Protein AF-0000000078523875 (afdb_homodimer)

Radius of gyration: 24.74 Å; Cα contacts (8 Å, |Δi|>4): 527; chains: 2; bounding box: 69×66×49 Å

Sequence (324 aa):
MPITEEVLEGTTIGRAINNASEQRLRAVLKSICAKNDEARKEAESQMLVVATETEESSDSNKRAVPRYAFCANCKKEFDVTTNTEENCRYHPKDNEPTGEDLYVDNYDEFEVDTEEMREDFPHCFTFPCCDENLEDNPHGCVTDFHREQYPQDKPSKRSKAIMPITEEVLEGTTIGRAINNASEQRLRAVLKSICAKNDEARKEAESQMLVVATETEESSDSNKRAVPRYAFCANCKKEFDVTTNTEENCRYHPKDNEPTGEDLYVDNYDEFEVDTEEMREDFPHCFTFPCCDENLEDNPHGCVTDFHREQYPQDKPSKRSKAI

Organism: Penicillium expansum (NCBI:txid27334)

Foldseek 3Di:
DDDDLVVLCPDPVVVCQVPDDPVVVVVVLVVCLVPPVVSVVVVLVVFWDQPPDDPDPPDPPSDIDTQWFAFPFQRDIDGPVPWFQQPAAHAPAFWDFADCVLPVPPDPPDDCPDPVNCVVPQQRIARPRPRHTCVVDVRHDGTGTGDGDDVVPPPDDPPPPD/DDDDLVVLCPDPVVVCQVPDDPVVVVVVLVVCLVPPVVSVVVVLVVFWDQPPDDPDPPDPPSDIDTQWFAFPFQRDIDGPVPWFQQPAAHAPAFWDFADCVLDVPPHPPDPCPDPVNCVVPQQRIARPRPRHTCVVDVRHDGGGTGDGDDVVCPDDDPPPPD

Structure (mmCIF, N/CA/C/O backbone):
data_AF-0000000078523875-model_v1
#
loop_
_entity.id
_entity.type
_entity.pdbx_description
1 polymer 'C2H2-type domain-containing protein'
#
loop_
_atom_site.group_PDB
_atom_site.id
_atom_site.type_symbol
_atom_site.label_atom_id
_atom_site.label_alt_id
_atom_site.label_comp_id
_atom_site.label_asym_id
_atom_site.label_entity_id
_atom_site.label_seq_id
_atom_site.pdbx_PDB_ins_code
_atom_site.Cartn_x
_atom_site.Cartn_y
_atom_site.Cartn_z
_atom_site.occupancy
_atom_site.B_iso_or_equiv
_atom_site.auth_seq_id
_atom_site.auth_comp_id
_atom_site.auth_asym_id
_atom_site.auth_atom_id
_atom_site.pdbx_PDB_model_num
ATOM 1 N N . MET A 1 1 ? -4.418 -23.969 -21.328 1 88.25 1 MET A N 1
ATOM 2 C CA . MET A 1 1 ? -3.273 -23.625 -22.156 1 88.25 1 MET A CA 1
ATOM 3 C C . MET A 1 1 ? -2.658 -22.297 -21.719 1 88.25 1 MET A C 1
ATOM 5 O O . MET A 1 1 ? -3.371 -21.391 -21.297 1 88.25 1 MET A O 1
ATOM 9 N N . PRO A 1 2 ? -1.313 -22.281 -21.781 1 92.25 2 PRO A N 1
ATOM 10 C CA . PRO A 1 2 ? -0.663 -21.016 -21.406 1 92.25 2 PRO A CA 1
ATOM 11 C C . PRO A 1 2 ? -1.042 -19.859 -22.344 1 92.25 2 PRO A C 1
ATOM 13 O O . PRO A 1 2 ? -1.32 -20.094 -23.531 1 92.25 2 PRO A O 1
ATOM 16 N N . ILE A 1 3 ? -1.19 -18.766 -21.891 1 94.75 3 ILE A N 1
ATOM 17 C CA . ILE A 1 3 ? -1.411 -17.547 -22.641 1 94.75 3 ILE A CA 1
ATOM 18 C C . ILE A 1 3 ? -0.324 -16.531 -22.297 1 94.75 3 ILE A C 1
ATOM 20 O O . ILE A 1 3 ? 0.519 -16.781 -21.438 1 94.75 3 ILE A O 1
ATOM 24 N N . THR A 1 4 ? -0.293 -15.414 -23.078 1 94.94 4 THR A N 1
ATOM 25 C CA . THR A 1 4 ? 0.668 -14.359 -22.75 1 94.94 4 THR A CA 1
ATOM 26 C C . THR A 1 4 ? 0.1 -13.406 -21.703 1 94.94 4 THR A C 1
ATOM 28 O O . THR A 1 4 ? -1.117 -13.32 -21.531 1 94.94 4 THR A O 1
ATOM 31 N N . GLU A 1 5 ? 0.921 -12.727 -21 1 94.5 5 GLU A N 1
ATOM 32 C CA . GLU A 1 5 ? 0.5 -11.75 -20 1 94.5 5 GLU A CA 1
ATOM 33 C C . GLU A 1 5 ? -0.323 -10.633 -20.625 1 94.5 5 GLU A C 1
ATOM 35 O O . GLU A 1 5 ? -1.248 -10.109 -20.016 1 94.5 5 GLU A O 1
ATOM 40 N N . GLU A 1 6 ? 0.007 -10.266 -21.891 1 94.5 6 GLU A N 1
ATOM 41 C CA . GLU A 1 6 ? -0.744 -9.242 -22.609 1 94.5 6 GLU A CA 1
ATOM 42 C C . GLU A 1 6 ? -2.195 -9.656 -22.812 1 94.5 6 GLU A C 1
ATOM 44 O O . GLU A 1 6 ? -3.111 -8.852 -22.656 1 94.5 6 GLU A O 1
ATOM 49 N N . VAL A 1 7 ? -2.375 -10.914 -23.219 1 95.75 7 VAL A N 1
ATOM 50 C CA . VAL A 1 7 ? -3.727 -11.438 -23.406 1 95.75 7 VAL A CA 1
ATOM 51 C C . VAL A 1 7 ? -4.453 -11.453 -22.062 1 95.75 7 VAL A C 1
ATOM 53 O O . VAL A 1 7 ? -5.633 -11.102 -21.984 1 95.75 7 VAL A O 1
ATOM 56 N N . LEU A 1 8 ? -3.74 -11.859 -21.031 1 96.56 8 LEU A N 1
ATOM 57 C CA . LEU A 1 8 ? -4.328 -11.945 -19.703 1 96.56 8 LEU A CA 1
ATOM 58 C C . LEU A 1 8 ? -4.848 -10.578 -19.25 1 96.56 8 LEU A C 1
ATOM 60 O O . LEU A 1 8 ? -5.883 -10.492 -18.594 1 96.56 8 LEU A O 1
ATOM 64 N N . GLU A 1 9 ? -4.164 -9.469 -19.609 1 94.69 9 GLU A N 1
ATOM 65 C CA . GLU A 1 9 ? -4.527 -8.117 -19.188 1 94.69 9 GLU A CA 1
ATOM 66 C C . GLU A 1 9 ? -5.93 -7.75 -19.672 1 94.69 9 GLU A C 1
ATOM 68 O O . GLU A 1 9 ? -6.605 -6.926 -19.047 1 94.69 9 GLU A O 1
ATOM 73 N N . GLY A 1 10 ? -6.441 -8.328 -20.703 1 94.19 10 GLY A N 1
ATOM 74 C CA . GLY A 1 10 ? -7.742 -8.016 -21.281 1 94.19 10 GLY A CA 1
ATOM 75 C C . GLY A 1 10 ? -8.859 -8.875 -20.719 1 94.19 10 GLY A C 1
ATOM 76 O O . GLY A 1 10 ? -10.031 -8.68 -21.047 1 94.19 10 GLY A O 1
ATOM 77 N N . THR A 1 11 ? -8.5 -9.812 -19.938 1 95.06 11 THR A N 1
ATOM 78 C CA . THR A 1 11 ? -9.484 -10.727 -19.375 1 95.06 11 THR A CA 1
ATOM 79 C C . THR A 1 11 ? -10.039 -10.18 -18.062 1 95.06 11 THR A C 1
ATOM 81 O O . THR A 1 11 ? -9.492 -9.234 -17.5 1 95.06 11 THR A O 1
ATOM 84 N N . THR A 1 12 ? -11.141 -10.781 -17.594 1 94.88 12 THR A N 1
ATOM 85 C CA . THR A 1 12 ? -11.773 -10.383 -16.344 1 94.88 12 THR A CA 1
ATOM 86 C C . THR A 1 12 ? -10.852 -10.672 -15.164 1 94.88 12 THR A C 1
ATOM 88 O O . THR A 1 12 ? -10.766 -9.883 -14.227 1 94.88 12 THR A O 1
ATOM 91 N N . ILE A 1 13 ? -10.156 -11.828 -15.258 1 97.19 13 ILE A N 1
ATOM 92 C CA . ILE A 1 13 ? -9.258 -12.172 -14.156 1 97.19 13 ILE A CA 1
ATOM 93 C C . ILE A 1 13 ? -8.078 -11.211 -14.133 1 97.19 13 ILE A C 1
ATOM 95 O O . ILE A 1 13 ? -7.59 -10.844 -13.062 1 97.19 13 ILE A O 1
ATOM 99 N N . GLY A 1 14 ? -7.59 -10.82 -15.297 1 97.19 14 GLY A N 1
ATOM 100 C CA . GLY A 1 14 ? -6.543 -9.812 -15.352 1 97.19 14 GLY A CA 1
ATOM 101 C C . GLY A 1 14 ? -6.938 -8.516 -14.672 1 97.19 14 GLY A C 1
ATOM 102 O O . GLY A 1 14 ? -6.145 -7.922 -13.938 1 97.19 14 GLY A O 1
ATOM 103 N N . ARG A 1 15 ? -8.156 -8.094 -14.922 1 94.81 15 ARG A N 1
ATOM 104 C CA . ARG A 1 15 ? -8.672 -6.875 -14.297 1 94.81 15 ARG A CA 1
ATOM 105 C C . ARG A 1 15 ? -8.82 -7.051 -12.789 1 94.81 15 ARG A C 1
ATOM 107 O O . ARG A 1 15 ? -8.531 -6.133 -12.023 1 94.81 15 ARG A O 1
ATOM 114 N N . ALA A 1 16 ? -9.289 -8.188 -12.422 1 96.88 16 ALA A N 1
ATOM 115 C CA . ALA A 1 16 ? -9.438 -8.477 -10.992 1 96.88 16 ALA A CA 1
ATOM 116 C C . ALA A 1 16 ? -8.094 -8.406 -10.273 1 96.88 16 ALA A C 1
ATOM 118 O O . ALA A 1 16 ? -7.992 -7.844 -9.188 1 96.88 16 ALA A O 1
ATOM 119 N N . ILE A 1 17 ? -7.113 -8.953 -10.875 1 97.94 17 ILE A N 1
ATOM 120 C CA . ILE A 1 17 ? -5.781 -8.938 -10.289 1 97.94 17 ILE A CA 1
ATOM 121 C C . ILE A 1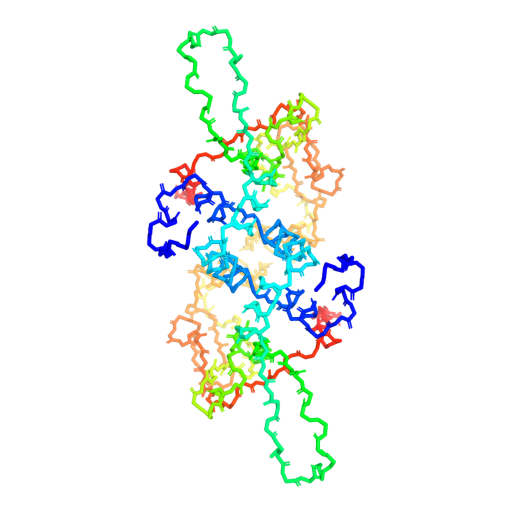 17 ? -5.266 -7.504 -10.203 1 97.94 17 ILE A C 1
ATOM 123 O O . ILE A 1 17 ? -4.688 -7.105 -9.195 1 97.94 17 ILE A O 1
ATOM 127 N N . ASN A 1 18 ? -5.477 -6.734 -11.234 1 96.12 18 ASN A N 1
ATOM 128 C CA . ASN A 1 18 ? -5.008 -5.355 -11.281 1 96.12 18 ASN A CA 1
ATOM 129 C C . ASN A 1 18 ? -5.637 -4.512 -10.172 1 96.12 18 ASN A C 1
ATOM 131 O O . ASN A 1 18 ? -4.996 -3.604 -9.641 1 96.12 18 ASN A O 1
ATOM 135 N N . ASN A 1 19 ? -6.867 -4.801 -9.781 1 93.75 19 ASN A N 1
ATOM 136 C CA . ASN A 1 19 ? -7.602 -3.947 -8.852 1 93.75 19 ASN A CA 1
ATOM 137 C C . ASN A 1 19 ? -7.625 -4.543 -7.449 1 93.75 19 ASN A C 1
ATOM 139 O O . ASN A 1 19 ? -8.219 -3.963 -6.539 1 93.75 19 ASN A O 1
ATOM 143 N N . ALA A 1 20 ? -7.02 -5.664 -7.262 1 96.25 20 ALA A N 1
ATOM 144 C CA . ALA A 1 20 ? -7.055 -6.344 -5.969 1 96.25 20 ALA A CA 1
ATOM 145 C C . ALA A 1 20 ? -6.133 -5.66 -4.965 1 96.25 20 ALA A C 1
ATOM 147 O O . ALA A 1 20 ? -5.129 -5.055 -5.348 1 96.25 20 ALA A O 1
ATOM 148 N N . SER A 1 21 ? -6.473 -5.754 -3.711 1 96.75 21 SER A N 1
ATOM 149 C CA . SER A 1 21 ? -5.621 -5.254 -2.637 1 96.75 21 SER A CA 1
ATOM 150 C C . SER A 1 21 ? -4.363 -6.102 -2.488 1 96.75 21 SER A C 1
ATOM 152 O O . SER A 1 21 ? -4.316 -7.238 -2.957 1 96.75 21 SER A O 1
ATOM 154 N N . GLU A 1 22 ? -3.406 -5.578 -1.903 1 97.56 22 GLU A N 1
ATOM 155 C CA . GLU A 1 22 ? -2.17 -6.297 -1.606 1 97.56 22 GLU A CA 1
ATOM 156 C C . GLU A 1 22 ? -2.449 -7.57 -0.818 1 97.56 22 GLU A C 1
ATOM 158 O O . GLU A 1 22 ? -1.885 -8.625 -1.114 1 97.56 22 GLU A O 1
ATOM 163 N N . GLN A 1 23 ? -3.254 -7.426 0.247 1 97.19 23 GLN A N 1
ATOM 164 C CA . GLN A 1 23 ? -3.588 -8.57 1.091 1 97.19 23 GLN A CA 1
ATOM 165 C C . GLN A 1 23 ? -4.223 -9.695 0.273 1 97.19 23 GLN A C 1
ATOM 167 O O . GLN A 1 23 ? -3.885 -10.867 0.45 1 97.19 23 GLN A O 1
ATOM 172 N N . ARG A 1 24 ? -5.133 -9.32 -0.579 1 97.31 24 ARG A N 1
ATOM 173 C CA . ARG A 1 24 ? -5.801 -10.305 -1.431 1 97.31 24 ARG A CA 1
ATOM 174 C C . ARG A 1 24 ? -4.805 -10.977 -2.367 1 97.31 24 ARG A C 1
ATOM 176 O O . ARG A 1 24 ? -4.828 -12.203 -2.527 1 97.31 24 ARG A O 1
ATOM 183 N N . LEU A 1 25 ? -3.936 -10.156 -3.029 1 98.5 25 LEU A N 1
ATOM 184 C CA . LEU A 1 25 ? -2.918 -10.703 -3.92 1 98.5 25 LEU A CA 1
ATOM 185 C C . LEU A 1 25 ? -2.037 -11.711 -3.188 1 98.5 25 LEU A C 1
ATOM 187 O O . LEU A 1 25 ? -1.758 -12.789 -3.709 1 98.5 25 LEU A O 1
ATOM 191 N N . ARG A 1 26 ? -1.616 -11.344 -2 1 98.06 26 ARG A N 1
ATOM 192 C CA . ARG A 1 26 ? -0.752 -12.195 -1.189 1 98.06 26 ARG A CA 1
ATOM 193 C C . ARG A 1 26 ? -1.453 -13.5 -0.826 1 98.06 26 ARG A C 1
ATOM 195 O O . ARG A 1 26 ? -0.864 -14.578 -0.933 1 98.06 26 ARG A O 1
ATOM 202 N N . ALA A 1 27 ? -2.693 -13.391 -0.418 1 97.62 27 ALA A N 1
ATOM 203 C CA . ALA A 1 27 ? -3.459 -14.57 -0.034 1 97.62 27 ALA A CA 1
ATOM 204 C C . ALA A 1 27 ? -3.652 -15.508 -1.222 1 97.62 27 ALA A C 1
ATOM 206 O O . ALA A 1 27 ? -3.465 -16.719 -1.1 1 97.62 27 ALA A O 1
ATOM 207 N N . VAL A 1 28 ? -4.074 -14.953 -2.379 1 98.44 28 VAL A N 1
ATOM 208 C CA . VAL A 1 28 ? -4.328 -15.766 -3.566 1 98.44 28 VAL A CA 1
ATOM 209 C C . VAL A 1 28 ? -3.037 -16.438 -4.027 1 98.44 28 VAL A C 1
ATOM 211 O O . VAL A 1 28 ? -3.031 -17.625 -4.359 1 98.44 28 VAL A O 1
ATOM 214 N N . LEU A 1 29 ? -1.918 -15.672 -4.066 1 98.69 29 LEU A N 1
ATOM 215 C CA . LEU A 1 29 ? -0.638 -16.219 -4.492 1 98.69 29 LEU A CA 1
ATOM 216 C C . LEU A 1 29 ? -0.192 -17.344 -3.561 1 98.69 29 LEU A C 1
ATOM 218 O O . LEU A 1 29 ? 0.27 -18.391 -4.02 1 98.69 29 LEU A O 1
ATOM 222 N N . LYS A 1 30 ? -0.323 -17.172 -2.25 1 98.19 30 LYS A N 1
ATOM 223 C CA . LYS A 1 30 ? 0.029 -18.219 -1.301 1 98.19 30 LYS A CA 1
ATOM 224 C C . LYS A 1 30 ? -0.82 -19.469 -1.522 1 98.19 30 LYS A C 1
ATOM 226 O O . LYS A 1 30 ? -0.306 -20.594 -1.488 1 98.19 30 LYS A O 1
ATOM 231 N N . SER A 1 31 ? -2.111 -19.281 -1.707 1 98.06 31 SER A N 1
ATOM 232 C CA . SER A 1 31 ? -3.018 -20.391 -1.956 1 98.06 31 SER A CA 1
ATOM 233 C C . SER A 1 31 ? -2.604 -21.172 -3.195 1 98.06 31 SER A C 1
ATOM 235 O O . SER A 1 31 ? -2.521 -22.406 -3.16 1 98.06 31 SER A O 1
ATOM 237 N N . ILE A 1 32 ? -2.348 -20.484 -4.258 1 98.38 32 ILE A N 1
ATOM 238 C CA . ILE A 1 32 ? -1.965 -21.109 -5.52 1 98.38 32 ILE A CA 1
ATOM 239 C C . ILE A 1 32 ? -0.648 -21.875 -5.34 1 98.38 32 ILE A C 1
ATOM 241 O O . ILE A 1 32 ? -0.51 -23 -5.793 1 98.38 32 ILE A O 1
ATOM 245 N N . CYS A 1 33 ? 0.35 -21.25 -4.648 1 98.12 33 CYS A N 1
ATOM 246 C CA . CYS A 1 33 ? 1.651 -21.891 -4.449 1 98.12 33 CYS A CA 1
ATOM 247 C C . CYS A 1 33 ? 1.533 -23.109 -3.549 1 98.12 33 CYS A C 1
ATOM 249 O O . CYS A 1 33 ? 2.289 -24.078 -3.699 1 98.12 33 CYS A O 1
ATOM 251 N N . ALA A 1 34 ? 0.632 -23.062 -2.625 1 97.94 34 ALA A N 1
ATOM 252 C CA . ALA A 1 34 ? 0.43 -24.203 -1.748 1 97.94 34 ALA A CA 1
ATOM 253 C C . ALA A 1 34 ? -0.209 -25.375 -2.506 1 97.94 34 ALA A C 1
ATOM 255 O O . ALA A 1 34 ? 0.203 -26.531 -2.352 1 97.94 34 ALA A O 1
ATOM 256 N N . LYS A 1 35 ? -1.149 -25.109 -3.395 1 96.88 35 LYS A N 1
ATOM 257 C CA . LYS A 1 35 ? -1.97 -26.125 -4.043 1 96.88 35 LYS A CA 1
ATOM 258 C C . LYS A 1 35 ? -1.3 -26.656 -5.309 1 96.88 35 LYS A C 1
ATOM 260 O O . LYS A 1 35 ? -1.536 -27.797 -5.719 1 96.88 35 LYS A O 1
ATOM 265 N N . ASN A 1 36 ? -0.565 -25.875 -5.949 1 97.38 36 ASN A N 1
ATOM 266 C CA . ASN A 1 36 ? -0.022 -26.203 -7.262 1 97.38 36 ASN A CA 1
ATOM 267 C C . ASN A 1 36 ? 1.504 -26.172 -7.262 1 97.38 36 ASN A C 1
ATOM 269 O O . ASN A 1 36 ? 2.109 -25.109 -7.133 1 97.38 36 ASN A O 1
ATOM 273 N N . ASP A 1 37 ? 2.111 -27.297 -7.492 1 96.5 37 ASP A N 1
ATOM 274 C CA . ASP A 1 37 ? 3.561 -27.453 -7.434 1 96.5 37 ASP A CA 1
ATOM 275 C C . ASP A 1 37 ? 4.242 -26.672 -8.555 1 96.5 37 ASP A C 1
ATOM 277 O O . ASP A 1 37 ? 5.27 -26.016 -8.328 1 96.5 37 ASP A O 1
ATOM 281 N N . GLU A 1 38 ? 3.729 -26.797 -9.703 1 96.81 38 GLU A N 1
ATOM 282 C CA . GLU A 1 38 ? 4.328 -26.094 -10.836 1 96.81 38 GLU A CA 1
ATOM 283 C C . GLU A 1 38 ? 4.285 -24.594 -10.641 1 96.81 38 GLU A C 1
ATOM 285 O O . GLU A 1 38 ? 5.25 -23.891 -10.953 1 96.81 38 GLU A O 1
ATOM 290 N N . ALA A 1 39 ? 3.145 -24.062 -10.172 1 97.75 39 ALA A N 1
ATOM 291 C CA . ALA A 1 39 ? 3.016 -22.641 -9.883 1 97.75 39 ALA A CA 1
ATOM 292 C C . ALA A 1 39 ? 4 -22.203 -8.797 1 97.75 39 ALA A C 1
ATOM 294 O O . ALA A 1 39 ? 4.594 -21.125 -8.875 1 97.75 39 ALA A O 1
ATOM 295 N N . ARG A 1 40 ? 4.184 -23.047 -7.82 1 98 40 ARG A N 1
ATOM 296 C CA . ARG A 1 40 ? 5.137 -22.75 -6.75 1 98 40 ARG A CA 1
ATOM 297 C C . ARG A 1 40 ? 6.555 -22.656 -7.297 1 98 40 ARG A C 1
ATOM 299 O O . ARG A 1 40 ? 7.309 -21.75 -6.906 1 98 40 ARG A O 1
ATOM 306 N N . LYS A 1 41 ? 6.957 -23.547 -8.094 1 97.12 41 LYS A N 1
ATOM 307 C CA . LYS A 1 41 ? 8.281 -23.516 -8.703 1 97.12 41 LYS A CA 1
ATOM 308 C C . LYS A 1 41 ? 8.477 -22.25 -9.523 1 97.12 41 LYS A C 1
ATOM 310 O O . LYS A 1 41 ? 9.555 -21.641 -9.516 1 97.12 41 LYS A O 1
ATOM 315 N N . GLU A 1 42 ? 7.398 -21.875 -10.242 1 97.44 42 GLU A N 1
ATOM 316 C CA . GLU A 1 42 ? 7.469 -20.625 -11 1 97.44 42 GLU A CA 1
ATOM 317 C C . GLU A 1 42 ? 7.652 -19.422 -10.078 1 97.44 42 GLU A C 1
ATOM 319 O O . GLU A 1 42 ? 8.461 -18.547 -10.359 1 97.44 42 GLU A O 1
ATOM 324 N N . ALA A 1 43 ? 6.879 -19.375 -9 1 98.38 43 ALA A N 1
ATOM 325 C CA . ALA A 1 43 ? 7.039 -18.297 -8.016 1 98.38 43 ALA A CA 1
ATOM 326 C C . ALA A 1 43 ? 8.453 -18.281 -7.441 1 98.38 43 ALA A C 1
ATOM 328 O O . ALA A 1 43 ? 9.062 -17.219 -7.305 1 98.38 43 ALA A O 1
ATOM 329 N N . GLU A 1 44 ? 8.977 -19.469 -7.102 1 97.81 44 GLU A N 1
ATOM 330 C CA . GLU A 1 44 ? 10.328 -19.594 -6.566 1 97.81 44 GLU A CA 1
ATOM 331 C C . GLU A 1 44 ? 11.367 -19.078 -7.566 1 97.81 44 GLU A C 1
ATOM 333 O O . GLU A 1 44 ? 12.312 -18.391 -7.184 1 97.81 44 GLU A O 1
ATOM 338 N N . SER A 1 45 ? 11.227 -19.422 -8.766 1 97.5 45 SER A N 1
ATOM 339 C CA . SER A 1 45 ? 12.18 -19 -9.789 1 97.5 45 SER A CA 1
ATOM 340 C C . SER A 1 45 ? 12.195 -17.484 -9.938 1 97.5 45 SER A C 1
ATOM 342 O O . SER A 1 45 ? 13.211 -16.906 -10.328 1 97.5 45 SER A O 1
ATOM 344 N N . GLN A 1 46 ? 11.094 -16.812 -9.648 1 97.69 46 GLN A N 1
ATOM 345 C CA . GLN A 1 46 ? 11.008 -15.367 -9.82 1 97.69 46 GLN A CA 1
ATOM 346 C C . GLN A 1 46 ? 11.375 -14.633 -8.539 1 97.69 46 GLN A C 1
ATOM 348 O O . GLN A 1 46 ? 11.844 -13.492 -8.578 1 97.69 46 GLN A O 1
ATOM 353 N N . MET A 1 47 ? 11.18 -15.258 -7.395 1 98.12 47 MET A N 1
ATOM 354 C CA . MET A 1 47 ? 11.234 -14.5 -6.145 1 98.12 47 MET A CA 1
ATOM 355 C C . MET A 1 47 ? 12.406 -14.969 -5.285 1 98.12 47 MET A C 1
ATOM 357 O O . MET A 1 47 ? 12.664 -14.406 -4.219 1 98.12 47 MET A O 1
ATOM 361 N N . LEU A 1 48 ? 13.125 -15.992 -5.684 1 97.5 48 LEU A N 1
ATOM 362 C CA . LEU A 1 48 ? 14.266 -16.516 -4.93 1 97.5 48 LEU A CA 1
ATOM 363 C C . LEU A 1 48 ? 15.516 -16.562 -5.801 1 97.5 48 LEU A C 1
ATOM 365 O O . LEU A 1 48 ? 15.414 -16.609 -7.027 1 97.5 48 LEU A O 1
ATOM 369 N N . VAL A 1 49 ? 16.672 -16.422 -5.219 1 95.38 49 VAL A N 1
ATOM 370 C CA . VAL A 1 49 ? 17.953 -16.578 -5.871 1 95.38 49 VAL A CA 1
ATOM 371 C C . VAL A 1 49 ? 18.891 -17.422 -4.992 1 95.38 49 VAL A C 1
ATOM 373 O O . VAL A 1 49 ? 18.719 -17.469 -3.77 1 95.38 49 VAL A O 1
ATOM 376 N N . VAL A 1 50 ? 19.672 -18.25 -5.594 1 89.19 50 VAL A N 1
ATOM 377 C CA . VAL A 1 50 ? 20.641 -19.047 -4.855 1 89.19 50 VAL A CA 1
ATOM 378 C C . VAL A 1 50 ? 21.828 -18.172 -4.434 1 89.19 50 VAL A C 1
ATOM 380 O O . VAL A 1 50 ? 22.406 -17.484 -5.262 1 89.19 50 VAL A O 1
ATOM 383 N N . ALA A 1 51 ? 21.953 -17.859 -3.162 1 74.5 51 ALA A N 1
ATOM 384 C CA . ALA A 1 51 ? 23.031 -17.031 -2.635 1 74.5 51 ALA A CA 1
ATOM 385 C C . ALA A 1 51 ? 24.391 -17.531 -3.133 1 74.5 51 ALA A C 1
ATOM 387 O O . ALA A 1 51 ? 24.625 -18.734 -3.213 1 74.5 51 ALA A O 1
ATOM 388 N N . THR A 1 52 ? 24.953 -16.953 -4.164 1 62.72 52 THR A N 1
ATOM 389 C CA . THR A 1 52 ? 26.312 -17.312 -4.527 1 62.72 52 THR A CA 1
ATOM 390 C C . THR A 1 52 ? 27.234 -17.25 -3.307 1 62.72 52 THR A C 1
ATOM 392 O O . THR A 1 52 ? 26.953 -16.531 -2.346 1 62.72 52 THR A O 1
ATOM 395 N N . GLU A 1 53 ? 28.125 -18.234 -3.088 1 49.94 53 GLU A N 1
ATOM 396 C CA . GLU A 1 53 ? 29.203 -18.359 -2.104 1 49.94 53 GLU A CA 1
ATOM 397 C C . GLU A 1 53 ? 29.938 -17.031 -1.921 1 49.94 53 GLU A C 1
ATOM 399 O O . GLU A 1 53 ? 30.547 -16.516 -2.867 1 49.94 53 GLU A O 1
ATOM 404 N N . THR A 1 54 ? 29.625 -15.883 -1.495 1 46.59 54 THR A N 1
ATOM 405 C CA . THR A 1 54 ? 30.812 -15.133 -1.105 1 46.59 54 THR A CA 1
ATOM 406 C C . THR A 1 54 ? 31.859 -16.047 -0.497 1 46.59 54 THR A C 1
ATOM 408 O O . THR A 1 54 ? 31.547 -17.141 -0.017 1 46.59 54 THR A O 1
ATOM 411 N N . GLU A 1 55 ? 33.281 -15.586 -0.29 1 44.16 55 GLU A N 1
ATOM 412 C CA . GLU A 1 55 ? 34.5 -16.328 0.102 1 44.16 55 GLU A CA 1
ATOM 413 C C . GLU A 1 55 ? 34.188 -17.297 1.243 1 44.16 55 GLU A C 1
ATOM 415 O O . GLU A 1 55 ? 34.75 -18.391 1.297 1 44.16 55 GLU A O 1
ATOM 420 N N . GLU A 1 56 ? 33.938 -16.672 2.482 1 44.19 56 GLU A N 1
ATOM 421 C CA . GLU A 1 56 ? 34.312 -17.469 3.643 1 44.19 56 GLU A CA 1
ATOM 422 C C . GLU A 1 56 ? 33.375 -18.672 3.801 1 44.19 56 GLU A C 1
ATOM 424 O O . GLU A 1 56 ? 33.5 -19.438 4.754 1 44.19 56 GLU A O 1
ATOM 429 N N . SER A 1 57 ? 32.031 -18.484 3.574 1 44.38 57 SER A N 1
ATOM 430 C CA . SER A 1 57 ? 31.359 -19.688 4.055 1 44.38 57 SER A CA 1
ATOM 431 C C . SER A 1 57 ? 31.609 -20.875 3.133 1 44.38 57 SER A C 1
ATOM 433 O O . SER A 1 57 ? 31.328 -20.797 1.933 1 44.38 57 SER A O 1
ATOM 435 N N . SER A 1 58 ? 32.594 -21.594 3.299 1 42.34 58 SER A N 1
ATOM 436 C CA . SER A 1 58 ? 32.969 -22.891 2.74 1 42.34 58 SER A CA 1
ATOM 437 C C . SER A 1 58 ? 31.75 -23.688 2.324 1 42.34 58 SER A C 1
ATOM 439 O O . SER A 1 58 ? 31.844 -24.594 1.495 1 42.34 58 SER A O 1
ATOM 441 N N . ASP A 1 59 ? 30.875 -24.047 3.391 1 45.22 59 ASP A N 1
ATOM 442 C CA . ASP A 1 59 ? 29.969 -25.188 3.268 1 45.22 59 ASP A CA 1
ATOM 443 C C . ASP A 1 59 ? 28.969 -24.969 2.137 1 45.22 59 ASP A C 1
ATOM 445 O O . ASP A 1 59 ? 28.5 -23.844 1.92 1 45.22 59 ASP A O 1
ATOM 449 N N . SER A 1 60 ? 28.703 -25.812 1.007 1 47 60 SER A N 1
ATOM 450 C CA . SER A 1 60 ? 27.969 -26.234 -0.175 1 47 60 SER A CA 1
ATOM 451 C C . SER A 1 60 ? 26.5 -25.875 -0.066 1 47 60 SER A C 1
ATOM 453 O O . SER A 1 60 ? 25.688 -26.234 -0.927 1 47 60 SER A O 1
ATOM 455 N N . ASN A 1 61 ? 25.781 -25.672 1.155 1 50.19 61 ASN A N 1
ATOM 456 C CA . ASN A 1 61 ? 24.312 -25.672 1.198 1 50.19 61 ASN A CA 1
ATOM 457 C C . ASN A 1 61 ? 23.734 -24.438 0.508 1 50.19 61 ASN A C 1
ATOM 459 O O . ASN A 1 61 ? 23.766 -23.344 1.064 1 50.19 61 ASN A O 1
ATOM 463 N N . LYS A 1 62 ? 23.828 -24.266 -0.81 1 65.25 62 LYS A N 1
ATOM 464 C CA . LYS A 1 62 ? 23.203 -23.328 -1.729 1 65.25 62 LYS A CA 1
ATOM 465 C C . LYS A 1 62 ? 21.75 -23.062 -1.337 1 65.25 62 LYS A C 1
ATOM 467 O O . LYS A 1 62 ? 20.844 -23.766 -1.781 1 65.25 62 LYS A O 1
ATOM 472 N N . ARG A 1 63 ? 21.562 -22.281 -0.206 1 85.56 63 ARG A N 1
ATOM 473 C CA . ARG A 1 63 ? 20.203 -22.016 0.272 1 85.56 63 ARG A CA 1
ATOM 474 C C . ARG A 1 63 ? 19.562 -20.859 -0.508 1 85.56 63 ARG A C 1
ATOM 476 O O . ARG A 1 63 ? 20.25 -19.906 -0.892 1 85.56 63 ARG A O 1
ATOM 483 N N . ALA A 1 64 ? 18.438 -21.125 -0.963 1 93 64 ALA A N 1
ATOM 484 C CA . ALA A 1 64 ? 17.641 -20.109 -1.646 1 93 64 ALA A CA 1
ATOM 485 C C . ALA A 1 64 ? 17.281 -18.969 -0.696 1 93 64 ALA A C 1
ATOM 487 O O . ALA A 1 64 ? 16.938 -19.203 0.465 1 93 64 ALA A O 1
ATOM 488 N N . VAL A 1 65 ? 17.578 -17.75 -1.153 1 93 65 VAL A N 1
ATOM 489 C CA . VAL A 1 65 ? 17.203 -16.562 -0.395 1 93 65 VAL A CA 1
ATOM 490 C C . VAL A 1 65 ? 16.266 -15.688 -1.231 1 93 65 VAL A C 1
ATOM 492 O O . VAL A 1 65 ? 16.234 -15.805 -2.459 1 93 65 VAL A O 1
ATOM 495 N N . PRO A 1 66 ? 15.445 -14.836 -0.56 1 94.88 66 PRO A N 1
ATOM 496 C CA . PRO A 1 66 ? 14.578 -13.938 -1.327 1 94.88 66 PRO A CA 1
ATOM 497 C C . PRO A 1 66 ? 15.359 -13.047 -2.285 1 94.88 66 PRO A C 1
ATOM 499 O O . PRO A 1 66 ? 16.391 -12.484 -1.909 1 94.88 66 PRO A O 1
ATOM 502 N N . ARG A 1 67 ? 14.93 -12.93 -3.439 1 95.88 67 ARG A N 1
ATOM 503 C CA . ARG A 1 67 ? 15.562 -12.125 -4.48 1 95.88 67 ARG A CA 1
ATOM 504 C C . ARG A 1 67 ? 15.336 -10.641 -4.23 1 95.88 67 ARG A C 1
ATOM 506 O O . ARG A 1 67 ? 16.188 -9.812 -4.566 1 95.88 67 ARG A O 1
ATOM 513 N N . TYR A 1 68 ? 14.242 -10.273 -3.604 1 96.31 68 TYR A N 1
ATOM 514 C CA . TYR A 1 68 ? 13.891 -8.867 -3.404 1 96.31 68 TYR A CA 1
ATOM 515 C C . TYR A 1 68 ? 13.844 -8.523 -1.921 1 96.31 68 TYR A C 1
ATOM 517 O O . TYR A 1 68 ? 13.43 -9.352 -1.099 1 96.31 68 TYR A O 1
ATOM 525 N N . ALA A 1 69 ? 14.273 -7.332 -1.582 1 94.56 69 ALA A N 1
ATOM 526 C CA . ALA A 1 69 ? 14.281 -6.781 -0.228 1 94.56 69 ALA A CA 1
ATOM 527 C C . ALA A 1 69 ? 14.039 -5.277 -0.247 1 94.56 69 ALA A C 1
ATOM 529 O O . ALA A 1 69 ? 14.18 -4.629 -1.288 1 94.56 69 ALA A O 1
ATOM 530 N N . PHE A 1 70 ? 13.609 -4.777 0.79 1 96.06 70 PHE A N 1
ATOM 531 C CA . PHE A 1 70 ? 13.477 -3.33 0.909 1 96.06 70 PHE A CA 1
ATOM 532 C C . PHE A 1 70 ? 14.758 -2.715 1.462 1 96.06 70 PHE A C 1
ATOM 534 O O . PHE A 1 70 ? 15.391 -3.285 2.348 1 96.06 70 PHE A O 1
ATOM 541 N N . CYS A 1 71 ? 15.023 -1.523 1.004 1 96.19 71 CYS A N 1
ATOM 542 C CA . CYS A 1 71 ? 16.234 -0.815 1.401 1 96.19 71 CYS A CA 1
ATOM 543 C C . CYS A 1 71 ? 15.992 0.041 2.637 1 96.19 71 CYS A C 1
ATOM 545 O O . CYS A 1 71 ? 14.992 0.758 2.709 1 96.19 71 CYS A O 1
ATOM 547 N N . ALA A 1 72 ? 16.891 0.075 3.549 1 94.81 72 ALA A N 1
ATOM 548 C CA . ALA A 1 72 ? 16.797 0.855 4.781 1 94.81 72 ALA A CA 1
ATOM 549 C C . ALA A 1 72 ? 17.031 2.338 4.512 1 94.81 72 ALA A C 1
ATOM 551 O O . ALA A 1 72 ? 16.547 3.195 5.258 1 94.81 72 ALA A O 1
ATOM 552 N N . ASN A 1 73 ? 17.734 2.637 3.408 1 94.12 73 ASN A N 1
ATOM 553 C CA . ASN A 1 73 ? 18.109 4.016 3.111 1 94.12 73 ASN A CA 1
ATOM 554 C C . ASN A 1 73 ? 17.031 4.723 2.293 1 94.12 73 ASN A C 1
ATOM 556 O O . ASN A 1 73 ? 16.5 5.758 2.711 1 94.12 73 ASN A O 1
ATOM 560 N N . CYS A 1 74 ? 16.672 4.172 1.139 1 94.38 74 CYS A N 1
ATOM 561 C CA . CYS A 1 74 ? 15.75 4.844 0.222 1 94.38 74 CYS A CA 1
ATOM 562 C C . CYS A 1 74 ? 14.336 4.297 0.367 1 94.38 74 CYS A C 1
ATOM 564 O O . CYS A 1 74 ? 13.398 4.844 -0.211 1 94.38 74 CYS A O 1
ATOM 566 N N . LYS A 1 75 ? 14.133 3.217 0.998 1 92.94 75 LYS A N 1
ATOM 567 C CA . LYS A 1 75 ? 12.852 2.617 1.368 1 92.94 75 LYS A CA 1
ATOM 568 C C . LYS A 1 75 ? 12.188 1.949 0.166 1 92.94 75 LYS A C 1
ATOM 570 O O . LYS A 1 75 ? 11 1.617 0.209 1 92.94 75 LYS A O 1
ATOM 575 N N . LYS A 1 76 ? 12.883 1.731 -0.856 1 94.69 76 LYS A N 1
ATOM 576 C CA . LYS A 1 76 ? 12.359 1.08 -2.053 1 94.69 76 LYS A CA 1
ATOM 577 C C . LYS A 1 76 ? 12.781 -0.385 -2.111 1 94.69 76 LYS A C 1
ATOM 579 O O . LYS A 1 76 ? 13.789 -0.771 -1.513 1 94.69 76 LYS A O 1
ATOM 584 N N . GLU A 1 77 ? 11.914 -1.186 -2.754 1 95.56 77 GLU A N 1
ATOM 585 C CA . GLU A 1 77 ? 12.281 -2.572 -3.025 1 95.56 77 GLU A CA 1
ATOM 586 C C . GLU A 1 77 ? 13.359 -2.656 -4.102 1 95.56 77 GLU A C 1
ATOM 588 O O . GLU A 1 77 ? 13.359 -1.864 -5.047 1 95.56 77 GLU A O 1
ATOM 593 N N . PHE A 1 78 ? 14.336 -3.574 -3.99 1 96.38 78 PHE A N 1
ATOM 594 C CA . PHE A 1 78 ? 15.414 -3.756 -4.957 1 96.38 78 PHE A CA 1
ATOM 595 C C . PHE A 1 78 ? 15.742 -5.234 -5.129 1 96.38 78 PHE A C 1
ATOM 597 O O . PHE A 1 78 ? 15.398 -6.055 -4.273 1 96.38 78 PHE A O 1
ATOM 604 N N . ASP A 1 79 ? 16.281 -5.578 -6.289 1 96.06 79 ASP A N 1
ATOM 605 C CA . ASP A 1 79 ? 16.828 -6.902 -6.586 1 96.06 79 ASP A CA 1
ATOM 606 C C . ASP A 1 79 ? 18.219 -7.082 -5.984 1 96.06 79 ASP A C 1
ATOM 608 O O . ASP A 1 79 ? 19.156 -6.367 -6.344 1 96.06 79 ASP A O 1
ATOM 612 N N . VAL A 1 80 ? 18.391 -7.992 -5.059 1 93.81 80 VAL A N 1
ATOM 613 C CA . VAL A 1 80 ? 19.625 -8.141 -4.293 1 93.81 80 VAL A CA 1
ATOM 614 C C . VAL A 1 80 ? 20.766 -8.586 -5.219 1 93.81 80 VAL A C 1
ATOM 616 O O . VAL A 1 80 ? 21.938 -8.453 -4.875 1 93.81 80 VAL A O 1
ATOM 619 N N . THR A 1 81 ? 20.422 -9.141 -6.375 1 93.75 81 THR A N 1
ATOM 620 C CA . THR A 1 81 ? 21.438 -9.672 -7.277 1 93.75 81 THR A CA 1
ATOM 621 C C . THR A 1 81 ? 22.031 -8.562 -8.141 1 93.75 81 THR A C 1
ATOM 623 O O . THR A 1 81 ? 23.062 -8.75 -8.789 1 93.75 81 THR A O 1
ATOM 626 N N . THR A 1 82 ? 21.422 -7.391 -8.203 1 93.56 82 THR A N 1
ATOM 627 C CA . THR A 1 82 ? 21.891 -6.305 -9.047 1 93.56 82 THR A CA 1
ATOM 628 C C . THR A 1 82 ? 22.188 -5.062 -8.219 1 93.56 82 THR A C 1
ATOM 630 O O . THR A 1 82 ? 22.109 -3.938 -8.719 1 93.56 82 THR A O 1
ATOM 633 N N . ASN A 1 83 ? 22.609 -5.215 -7.023 1 93.38 83 ASN A N 1
ATOM 634 C CA . ASN A 1 83 ? 22.891 -4.113 -6.102 1 93.38 83 ASN A CA 1
ATOM 635 C C . ASN A 1 83 ? 24.297 -3.555 -6.293 1 93.38 83 ASN A C 1
ATOM 637 O O . ASN A 1 83 ? 25.281 -4.207 -5.945 1 93.38 83 ASN A O 1
ATOM 641 N N . THR A 1 84 ? 24.391 -2.449 -6.957 1 94.12 84 THR A N 1
ATOM 642 C CA . THR 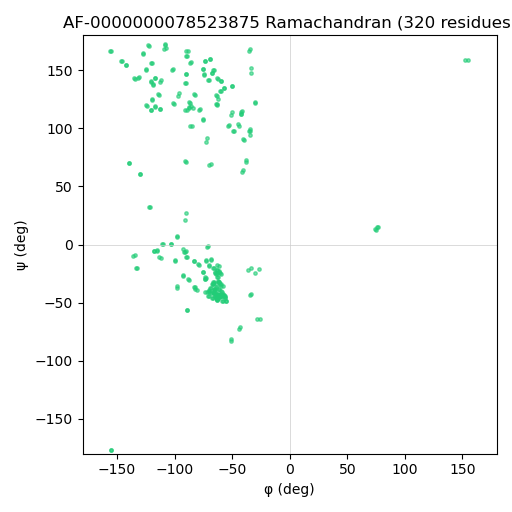A 1 84 ? 25.672 -1.771 -7.145 1 94.12 84 THR A CA 1
ATOM 643 C C . THR A 1 84 ? 25.734 -0.49 -6.316 1 94.12 84 THR A C 1
ATOM 645 O O . THR A 1 84 ? 24.734 -0.086 -5.719 1 94.12 84 THR A O 1
ATOM 648 N N . GLU A 1 85 ? 26.844 0.127 -6.27 1 93.88 85 GLU A N 1
ATOM 649 C CA . GLU A 1 85 ? 27.078 1.314 -5.453 1 93.88 85 GLU A CA 1
ATOM 650 C C . GLU A 1 85 ? 26.359 2.529 -6.031 1 93.88 85 GLU A C 1
ATOM 652 O O . GLU A 1 85 ? 26.344 3.602 -5.422 1 93.88 85 GLU A O 1
ATOM 657 N N . GLU A 1 86 ? 25.672 2.371 -7.172 1 94 86 GLU A N 1
ATOM 658 C CA . GLU A 1 86 ? 25 3.498 -7.824 1 94 86 GLU A CA 1
ATOM 659 C C . GLU A 1 86 ? 23.484 3.379 -7.719 1 94 86 GLU A C 1
ATOM 661 O O . GLU A 1 86 ? 22.75 4.305 -8.086 1 94 86 GLU A O 1
ATOM 666 N N . ASN A 1 87 ? 23.031 2.307 -7.066 1 94.06 87 ASN A N 1
ATOM 667 C CA . ASN A 1 87 ? 21.625 1.961 -7.16 1 94.06 87 ASN A CA 1
ATOM 668 C C . ASN A 1 87 ? 20.812 2.639 -6.062 1 94.06 87 ASN A C 1
ATOM 670 O O . ASN A 1 87 ? 19.578 2.699 -6.145 1 94.06 87 ASN A O 1
ATOM 674 N N . CYS A 1 88 ? 21.453 3.217 -5.113 1 96.62 88 CYS A N 1
ATOM 675 C CA . CYS A 1 88 ? 20.734 3.787 -3.977 1 96.62 88 CYS A CA 1
ATOM 676 C C . CYS A 1 88 ? 21.078 5.262 -3.803 1 96.62 88 CYS A C 1
ATOM 678 O O . CYS A 1 88 ? 22.25 5.625 -3.719 1 96.62 88 CYS A O 1
ATOM 680 N N . ARG A 1 89 ? 20.109 6.062 -3.896 1 97.06 89 ARG A N 1
ATOM 681 C CA . ARG A 1 89 ? 20.25 7.496 -3.645 1 97.06 89 ARG A CA 1
ATOM 682 C C . ARG A 1 89 ? 19.344 7.934 -2.498 1 97.06 89 ARG A C 1
ATOM 684 O O . ARG A 1 89 ? 18.141 7.645 -2.502 1 97.06 89 ARG A O 1
ATOM 691 N N . TYR A 1 90 ? 20 8.547 -1.561 1 97.25 90 TYR A N 1
ATOM 692 C CA . TYR A 1 90 ? 19.234 8.93 -0.379 1 97.25 90 TYR A CA 1
ATOM 693 C C . TYR A 1 90 ? 19.891 10.094 0.345 1 97.25 90 TYR A C 1
ATOM 695 O O . TYR A 1 90 ? 21 10.5 -0.005 1 97.25 90 TYR A O 1
ATOM 703 N N . HIS A 1 91 ? 19.125 10.719 1.295 1 97.56 91 HIS A N 1
ATOM 704 C CA . HIS A 1 91 ? 19.672 11.688 2.238 1 97.56 91 HIS A CA 1
ATOM 705 C C . HIS A 1 91 ? 19.906 11.055 3.605 1 97.56 91 HIS A C 1
ATOM 707 O O . HIS A 1 91 ? 18.984 10.508 4.211 1 97.56 91 HIS A O 1
ATOM 713 N N . PRO A 1 92 ? 21.109 11.055 4.148 1 96.56 92 PRO A N 1
ATOM 714 C CA . PRO A 1 92 ? 21.391 10.453 5.457 1 96.56 92 PRO A CA 1
ATOM 715 C C . PRO A 1 92 ? 20.641 11.141 6.594 1 96.56 92 PRO A C 1
ATOM 717 O O . PRO A 1 92 ? 20.453 10.547 7.656 1 96.56 92 PRO A O 1
ATOM 720 N N . LYS A 1 93 ? 20.25 12.414 6.316 1 96.38 93 LYS A N 1
ATOM 721 C CA . LYS A 1 93 ? 19.484 13.148 7.32 1 96.38 93 LYS A CA 1
ATOM 722 C C . LYS A 1 93 ? 18.125 13.578 6.77 1 96.38 93 LYS A C 1
ATOM 724 O O . LYS A 1 93 ? 18.016 13.977 5.609 1 96.38 93 LYS A O 1
ATOM 729 N N . ASP A 1 94 ? 17.141 13.492 7.578 1 95 94 ASP A N 1
ATOM 730 C CA . ASP A 1 94 ? 15.812 13.953 7.195 1 95 94 ASP A CA 1
ATOM 731 C C . ASP A 1 94 ? 15.789 15.469 7 1 95 94 ASP A C 1
ATOM 733 O O . ASP A 1 94 ? 16.547 16.188 7.641 1 95 94 ASP A O 1
ATOM 737 N N . ASN A 1 95 ? 14.898 15.852 6.109 1 96.38 95 ASN A N 1
ATOM 738 C CA . ASN A 1 95 ? 14.789 17.297 5.902 1 96.38 95 ASN A CA 1
ATOM 739 C C . ASN A 1 95 ? 14.086 17.969 7.074 1 96.38 95 ASN A C 1
ATOM 741 O O . ASN A 1 95 ? 13.391 17.312 7.855 1 96.38 95 ASN A O 1
ATOM 745 N N . GLU A 1 96 ? 14.375 19.281 7.164 1 94.69 96 GLU A N 1
ATOM 746 C CA . GLU A 1 96 ? 13.82 20.109 8.227 1 94.69 96 GLU A CA 1
ATOM 747 C C . GLU A 1 96 ? 13.219 21.406 7.668 1 94.69 96 GLU A C 1
ATOM 749 O O . GLU A 1 96 ? 13.688 21.922 6.648 1 94.69 96 GLU A O 1
ATOM 754 N N . PRO A 1 97 ? 12.133 21.875 8.242 1 91.44 97 PRO A N 1
ATOM 755 C CA . PRO A 1 97 ? 11.555 23.141 7.789 1 91.44 97 PRO A CA 1
ATOM 756 C C . PRO A 1 97 ? 12.484 24.328 8.031 1 91.44 97 PRO A C 1
ATOM 758 O O . PRO A 1 97 ? 12.836 24.625 9.18 1 91.44 97 PRO A O 1
ATOM 761 N N . THR A 1 98 ? 12.898 25.078 6.988 1 91.25 98 THR A N 1
ATOM 762 C CA . THR A 1 98 ? 13.836 26.188 7.125 1 91.25 98 THR A CA 1
ATOM 763 C C . THR A 1 98 ? 13.336 27.406 6.367 1 91.25 98 THR A C 1
ATOM 765 O O . THR A 1 98 ? 13.797 28.516 6.609 1 91.25 98 THR A O 1
ATOM 768 N N . GLY A 1 99 ? 12.469 27.266 5.441 1 88 99 GLY A N 1
ATOM 769 C CA . GLY A 1 99 ? 12.031 28.359 4.598 1 88 99 GLY A CA 1
ATOM 770 C C . GLY A 1 99 ? 11.109 29.328 5.305 1 88 99 GLY A C 1
ATOM 771 O O . GLY A 1 99 ? 10.266 28.922 6.113 1 88 99 GLY A O 1
ATOM 772 N N . GLU A 1 100 ? 11.211 30.609 4.957 1 83.75 100 GLU A N 1
ATOM 773 C CA . GLU A 1 100 ? 10.438 31.672 5.594 1 83.75 100 GLU A CA 1
ATOM 774 C C . GLU A 1 100 ? 8.977 31.625 5.168 1 83.75 100 GLU A C 1
ATOM 776 O O . GLU A 1 100 ? 8.094 32.094 5.902 1 83.75 100 GLU A O 1
ATOM 781 N N . ASP A 1 101 ? 8.836 31.125 3.982 1 82.5 101 ASP A N 1
ATOM 782 C CA . ASP A 1 101 ? 7.48 31.078 3.432 1 82.5 101 ASP A CA 1
ATOM 783 C C . ASP A 1 101 ? 6.562 30.219 4.289 1 82.5 101 ASP A C 1
ATOM 785 O O . ASP A 1 101 ? 5.336 30.297 4.164 1 82.5 101 ASP A O 1
ATOM 789 N N . LEU A 1 102 ? 7.227 29.406 5.098 1 79.5 102 LEU A N 1
ATOM 790 C CA . LEU A 1 102 ? 6.438 28.547 5.984 1 79.5 102 LEU A CA 1
ATOM 791 C C . LEU A 1 102 ? 5.758 29.375 7.07 1 79.5 102 LEU A C 1
ATOM 793 O O . LEU A 1 102 ? 4.762 28.953 7.652 1 79.5 102 LEU A O 1
ATOM 797 N N . TYR A 1 103 ? 6.301 30.578 7.25 1 70.62 103 TYR A N 1
ATOM 798 C CA . TYR A 1 103 ? 5.871 31.359 8.406 1 70.62 103 TYR A CA 1
ATOM 799 C C . TYR A 1 103 ? 5.082 32.594 7.973 1 70.62 103 TYR A C 1
ATOM 801 O O . TYR A 1 103 ? 4.68 33.406 8.805 1 70.62 103 TYR A O 1
ATOM 809 N N . VAL A 1 104 ? 5.172 32.812 6.645 1 59.5 104 VAL A N 1
ATOM 810 C CA . VAL A 1 104 ? 4.555 34.062 6.207 1 59.5 104 VAL A CA 1
ATOM 811 C C . VAL A 1 104 ? 3.133 34.156 6.762 1 59.5 104 VAL A C 1
ATOM 813 O O . VAL A 1 104 ? 2.736 35.188 7.293 1 59.5 104 VAL A O 1
ATOM 816 N N . ASP A 1 105 ? 2.342 33.469 5.965 1 53.53 105 ASP A N 1
ATOM 817 C CA . ASP A 1 105 ? 0.995 33.812 6.418 1 53.53 105 ASP A CA 1
ATOM 818 C C . ASP A 1 105 ? 0.751 33.312 7.836 1 53.53 105 ASP A C 1
ATOM 820 O O . ASP A 1 105 ? -0.233 33.688 8.477 1 53.53 105 ASP A O 1
ATOM 824 N N . ASN A 1 106 ? 1.173 32.094 8.062 1 49.94 106 ASN A N 1
ATOM 825 C CA . ASN A 1 106 ? 0.655 31.484 9.281 1 49.94 106 ASN A CA 1
ATOM 826 C C . ASN A 1 106 ? 1.55 31.781 10.484 1 49.94 106 ASN A C 1
ATOM 828 O O . ASN A 1 106 ? 2.775 31.797 10.359 1 49.94 106 ASN A O 1
ATOM 832 N N . TYR A 1 107 ? 1.18 32.469 11.5 1 43.69 107 TYR A N 1
ATOM 833 C CA . TYR A 1 107 ? 1.727 32.781 12.82 1 43.69 107 TYR A CA 1
ATOM 834 C C . TYR A 1 107 ? 2.52 31.609 13.367 1 43.69 107 TYR A C 1
ATOM 836 O O . TYR A 1 107 ? 2.273 30.453 13 1 43.69 107 TYR A O 1
ATOM 844 N N . ASP A 1 108 ? 3.631 31.781 14.188 1 47.09 108 ASP A N 1
ATOM 845 C CA . ASP A 1 108 ? 4.645 31.016 14.898 1 47.09 108 ASP A CA 1
ATOM 846 C C . ASP A 1 108 ? 4.074 29.688 15.398 1 47.09 108 ASP A C 1
ATOM 848 O O . ASP A 1 108 ? 4.82 28.812 15.852 1 47.09 108 ASP A O 1
ATOM 852 N N . GLU A 1 109 ? 2.754 29.625 15.5 1 50.22 109 GLU A N 1
ATOM 853 C CA . GLU A 1 109 ? 2.246 28.562 16.359 1 50.22 109 GLU A CA 1
ATOM 854 C C . GLU A 1 109 ? 1.974 27.281 15.562 1 50.22 109 GLU A C 1
ATOM 856 O O . GLU A 1 109 ? 1.6 26.266 16.141 1 50.22 109 GLU A O 1
ATOM 861 N N . PHE A 1 110 ? 2.107 27.375 14.266 1 54.03 110 PHE A N 1
ATOM 862 C CA . PHE A 1 110 ? 1.658 26.172 13.57 1 54.03 110 PHE A CA 1
ATOM 863 C C . PHE A 1 110 ? 2.834 25.25 13.266 1 54.03 110 PHE A C 1
ATOM 865 O O . PHE A 1 110 ? 3.971 25.719 13.125 1 54.03 110 PHE A O 1
ATOM 872 N N . GLU A 1 111 ? 2.648 23.953 13.633 1 69.31 111 GLU A N 1
ATOM 873 C CA . GLU A 1 111 ? 3.643 22.969 13.25 1 69.31 111 GLU A CA 1
ATOM 874 C C . GLU A 1 111 ? 3.898 23 11.742 1 69.31 111 GLU A C 1
ATOM 876 O O . GLU A 1 111 ? 2.98 22.781 10.945 1 69.31 111 GLU A O 1
ATOM 881 N N . VAL A 1 112 ? 4.816 23.516 11.367 1 75.75 112 VAL A N 1
ATOM 882 C CA . VAL A 1 112 ? 5.188 23.656 9.961 1 75.75 112 VAL A CA 1
ATOM 883 C C . VAL A 1 112 ? 5.801 22.344 9.453 1 75.75 112 VAL A C 1
ATOM 885 O O . VAL A 1 112 ? 5.824 22.094 8.242 1 75.75 112 VAL A O 1
ATOM 888 N N . ASP A 1 113 ? 6.191 21.531 10.398 1 81.56 113 ASP A N 1
ATOM 889 C CA . ASP A 1 113 ? 6.852 20.281 10 1 81.56 113 ASP A CA 1
ATOM 890 C C . ASP A 1 113 ? 5.84 19.156 9.805 1 81.56 113 ASP A C 1
ATOM 892 O O . ASP A 1 113 ? 5.758 18.25 10.625 1 81.56 113 ASP A O 1
ATOM 896 N N . THR A 1 114 ? 5.055 19.25 8.758 1 81.12 114 THR A N 1
ATOM 897 C CA . THR A 1 114 ? 4.043 18.25 8.438 1 81.12 114 THR A CA 1
ATOM 898 C C . THR A 1 114 ? 4.203 17.766 7 1 81.12 114 THR A C 1
ATOM 900 O O . THR A 1 114 ? 4.871 18.406 6.191 1 81.12 114 THR A O 1
ATOM 903 N N . GLU A 1 115 ? 3.537 16.656 6.75 1 84.88 115 GLU A N 1
ATOM 904 C CA . GLU A 1 115 ? 3.592 16.125 5.398 1 84.88 115 GLU A CA 1
ATOM 905 C C . GLU A 1 115 ? 2.91 17.047 4.402 1 84.88 115 GLU A C 1
ATOM 907 O O . GLU A 1 115 ? 3.363 17.188 3.264 1 84.88 115 GLU A O 1
ATOM 912 N N . GLU A 1 116 ? 1.803 17.656 4.773 1 80.56 116 GLU A N 1
ATOM 913 C CA . GLU A 1 116 ? 1.082 18.594 3.914 1 80.56 116 GLU A CA 1
ATOM 914 C C . GLU A 1 116 ? 1.965 19.781 3.525 1 80.56 116 GLU A C 1
ATOM 916 O O . GLU A 1 116 ? 1.975 20.188 2.365 1 80.56 116 GLU A O 1
ATOM 921 N N . MET A 1 117 ? 2.65 20.281 4.492 1 83.25 117 MET A N 1
ATOM 922 C CA . MET A 1 117 ? 3.527 21.422 4.238 1 83.25 117 MET A CA 1
ATOM 923 C C . MET A 1 117 ? 4.68 21.016 3.322 1 83.25 117 MET A C 1
ATOM 925 O O . MET A 1 117 ? 5.145 2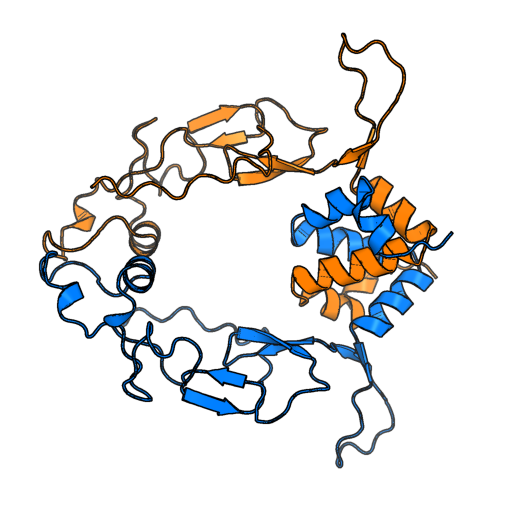1.828 2.516 1 83.25 117 MET A O 1
ATOM 929 N N . ARG A 1 118 ? 5.141 19.797 3.451 1 89.94 118 ARG A N 1
ATOM 930 C CA . ARG A 1 118 ? 6.172 19.297 2.553 1 89.94 118 ARG A CA 1
ATOM 931 C C . ARG A 1 118 ? 5.668 19.234 1.116 1 89.94 118 ARG A C 1
ATOM 933 O O . ARG A 1 118 ? 6.418 19.484 0.175 1 89.94 118 ARG A O 1
ATOM 940 N N . GLU A 1 119 ? 4.441 18.891 0.977 1 89.44 119 GLU A N 1
ATOM 941 C CA . GLU A 1 119 ? 3.84 18.812 -0.35 1 89.44 119 GLU A CA 1
ATOM 942 C C . GLU A 1 119 ? 3.619 20.203 -0.945 1 89.44 119 GLU A C 1
ATOM 944 O O . GLU A 1 119 ? 3.883 20.422 -2.129 1 89.44 119 GLU A O 1
ATOM 949 N N . ASP A 1 120 ? 3.176 21.094 -0.117 1 86.44 120 ASP A N 1
ATOM 950 C CA . ASP A 1 120 ? 2.777 22.422 -0.599 1 86.44 120 ASP A CA 1
ATOM 951 C C . ASP A 1 120 ? 3.988 23.344 -0.751 1 86.44 120 ASP A C 1
ATOM 953 O O . ASP A 1 120 ? 4.008 24.203 -1.627 1 86.44 120 ASP A O 1
ATOM 957 N N . PHE A 1 121 ? 4.883 23.172 0.153 1 91 121 PHE A N 1
ATOM 958 C CA . PHE A 1 121 ? 6.039 24.062 0.156 1 91 121 PHE A CA 1
ATOM 959 C C . PHE A 1 121 ? 7.336 23.266 0.229 1 91 121 PHE A C 1
ATOM 961 O O . PHE A 1 121 ? 8.164 23.5 1.113 1 91 121 PHE A O 1
ATOM 968 N N . PRO A 1 122 ? 7.586 22.453 -0.696 1 95.19 122 PRO A N 1
ATOM 969 C CA . PRO A 1 122 ? 8.773 21.609 -0.63 1 95.19 122 PRO A CA 1
ATOM 970 C C . PRO A 1 122 ? 10.078 22.406 -0.651 1 95.19 122 PRO A C 1
ATOM 972 O O . PRO A 1 122 ? 11.094 21.953 -0.129 1 95.19 122 PRO A O 1
ATOM 975 N N . HIS A 1 123 ? 10.031 23.641 -1.229 1 96.12 123 HIS A N 1
ATOM 976 C CA . HIS A 1 123 ? 11.211 24.5 -1.301 1 96.12 123 HIS A CA 1
ATOM 977 C C . HIS A 1 123 ? 11.625 24.984 0.084 1 96.12 123 HIS A C 1
ATOM 979 O O . HIS A 1 123 ? 12.742 25.469 0.269 1 96.12 123 HIS A O 1
ATOM 985 N N . CYS A 1 124 ? 10.75 24.797 1.052 1 94.44 124 CYS A N 1
ATOM 986 C CA . CYS A 1 124 ? 11.008 25.312 2.393 1 94.44 124 CYS A CA 1
ATOM 987 C C . CYS A 1 124 ? 11.57 24.219 3.295 1 94.44 124 CYS A C 1
ATOM 989 O O . CYS A 1 124 ? 11.797 24.453 4.484 1 94.44 124 CYS A O 1
ATOM 991 N N . PHE A 1 125 ? 11.859 23.094 2.77 1 96.25 125 PHE A N 1
ATOM 992 C CA . PHE A 1 125 ? 12.422 21.984 3.535 1 96.25 125 PHE A CA 1
ATOM 993 C C . PHE A 1 125 ? 13.82 21.641 3.029 1 96.25 125 PHE A C 1
ATOM 995 O O . PHE A 1 125 ? 13.984 21.219 1.881 1 96.25 125 PHE A O 1
ATOM 1002 N N . THR A 1 126 ? 14.75 21.797 3.979 1 97.25 126 THR A N 1
ATOM 1003 C CA . THR A 1 126 ? 16.156 21.656 3.594 1 97.25 126 THR A CA 1
ATOM 1004 C C . THR A 1 126 ? 16.766 20.422 4.227 1 97.25 126 THR A C 1
ATOM 1006 O O . THR A 1 126 ? 16.516 20.125 5.395 1 97.25 126 THR A O 1
ATOM 1009 N N . PHE A 1 127 ? 17.578 19.75 3.449 1 97.5 127 PHE A N 1
ATOM 1010 C CA . PHE A 1 127 ? 18.344 18.609 3.949 1 97.5 127 PHE A CA 1
ATOM 1011 C C . PHE A 1 127 ? 19.672 19.078 4.559 1 97.5 127 PHE A C 1
ATOM 1013 O O . PHE A 1 127 ? 20.531 19.594 3.848 1 97.5 127 PHE A O 1
ATOM 1020 N N . PRO A 1 128 ? 19.797 18.812 5.84 1 97.44 128 PRO A N 1
ATOM 1021 C CA . PRO A 1 128 ? 21.031 19.25 6.484 1 97.44 128 PRO A CA 1
ATOM 1022 C C . PRO A 1 128 ? 22.281 18.562 5.93 1 97.44 128 PRO A C 1
ATOM 1024 O O . PRO A 1 128 ? 23.391 19.078 6.051 1 97.44 128 PRO A O 1
ATOM 1027 N N . CYS A 1 129 ? 22.141 17.484 5.422 1 97.38 129 CYS A N 1
ATOM 1028 C CA . CYS A 1 129 ? 23.266 16.719 4.914 1 97.38 129 CYS A CA 1
ATOM 1029 C C . CYS A 1 129 ? 23.906 17.422 3.727 1 97.38 129 CYS A C 1
ATOM 1031 O O . CYS A 1 129 ? 25.125 17.328 3.529 1 97.38 129 CYS A O 1
ATOM 1033 N N . CYS A 1 130 ? 23.203 18.156 2.883 1 97.62 130 CYS A N 1
ATOM 1034 C CA . CYS A 1 130 ? 23.766 18.75 1.682 1 97.62 130 CYS A CA 1
ATOM 1035 C C . CYS A 1 130 ? 23.297 20.188 1.511 1 97.62 130 CYS A C 1
ATOM 1037 O O . CYS A 1 130 ? 23.734 20.875 0.589 1 97.62 130 CYS A O 1
ATOM 1039 N N . ASP A 1 131 ? 22.422 20.625 2.219 1 97.5 131 ASP A N 1
ATOM 1040 C CA . ASP A 1 131 ? 21.891 21.984 2.24 1 97.5 131 ASP A CA 1
ATOM 1041 C C . ASP A 1 131 ? 20.984 22.234 1.039 1 97.5 131 ASP A C 1
ATOM 1043 O O . ASP A 1 131 ? 20.656 23.391 0.725 1 97.5 131 ASP A O 1
ATOM 1047 N N . GLU A 1 132 ? 20.594 21.156 0.321 1 97.62 132 GLU A N 1
ATOM 1048 C CA . GLU A 1 132 ? 19.594 21.266 -0.741 1 97.62 132 GLU A CA 1
ATOM 1049 C C . GLU A 1 132 ? 18.188 21.047 -0.198 1 97.62 132 GLU A C 1
ATOM 1051 O O . GLU A 1 132 ? 18.016 20.5 0.892 1 97.62 132 GLU A O 1
ATOM 1056 N N . ASN A 1 133 ? 17.188 21.484 -1.002 1 97.31 133 ASN A N 1
ATOM 1057 C CA . ASN A 1 133 ? 15.828 21.391 -0.461 1 97.31 133 ASN A CA 1
ATOM 1058 C C . ASN A 1 133 ? 15.023 20.281 -1.137 1 97.31 133 ASN A C 1
ATOM 1060 O O . ASN A 1 133 ? 15.469 19.703 -2.131 1 97.31 133 ASN A O 1
ATOM 1064 N N . LEU A 1 134 ? 13.922 19.969 -0.61 1 97.38 134 LEU A N 1
ATOM 1065 C CA . LEU A 1 134 ? 13.055 18.875 -1.01 1 97.38 134 LEU A CA 1
ATOM 1066 C C . LEU A 1 134 ? 12.555 19.062 -2.438 1 97.38 134 LEU A C 1
ATOM 1068 O O . LEU A 1 134 ? 12.328 18.094 -3.156 1 97.38 134 LEU A O 1
ATOM 1072 N N . GLU A 1 135 ? 12.383 20.25 -2.857 1 96.88 135 GLU A N 1
ATOM 1073 C CA . GLU A 1 135 ? 11.961 20.531 -4.227 1 96.88 135 GLU A CA 1
ATOM 1074 C C . GLU A 1 135 ? 13.078 20.234 -5.223 1 96.88 135 GLU A C 1
ATOM 1076 O O . GLU A 1 135 ? 12.852 19.562 -6.234 1 96.88 135 GLU A O 1
ATOM 1081 N N . ASP A 1 136 ? 14.266 20.641 -4.91 1 96.75 136 ASP A N 1
ATOM 1082 C CA . ASP A 1 136 ? 15.383 20.578 -5.844 1 96.75 136 ASP A CA 1
ATOM 1083 C C . ASP A 1 136 ? 16 19.188 -5.867 1 96.75 136 ASP A C 1
ATOM 1085 O O . ASP A 1 136 ? 16.469 18.734 -6.91 1 96.75 136 ASP A O 1
ATOM 1089 N N . ASN A 1 137 ? 16.062 18.594 -4.719 1 97.25 137 ASN A N 1
ATOM 1090 C CA . ASN A 1 137 ? 16.734 17.297 -4.625 1 97.25 137 ASN A CA 1
ATOM 1091 C C . ASN A 1 137 ? 15.984 16.344 -3.701 1 97.25 137 ASN A C 1
ATOM 1093 O O . ASN A 1 137 ? 16.5 15.969 -2.646 1 97.25 137 ASN A O 1
ATOM 1097 N N . PRO A 1 138 ? 14.852 15.906 -4.145 1 96.12 138 PRO A N 1
ATOM 1098 C CA . PRO A 1 138 ? 14.047 15.039 -3.289 1 96.12 138 PRO A CA 1
ATOM 1099 C C . PRO A 1 138 ? 14.625 13.633 -3.16 1 96.12 138 PRO A C 1
ATOM 1101 O O . PRO A 1 138 ? 14.312 12.914 -2.201 1 96.12 138 PRO A O 1
ATOM 1104 N N . HIS A 1 139 ? 15.531 13.219 -3.93 1 94.88 139 HIS A N 1
ATOM 1105 C CA . HIS A 1 139 ? 15.852 11.797 -4.051 1 94.88 139 HIS A CA 1
ATOM 1106 C C . HIS A 1 139 ? 17.062 11.43 -3.189 1 94.88 139 HIS A C 1
ATOM 1108 O O . HIS A 1 139 ? 17.156 10.297 -2.705 1 94.88 139 HIS A O 1
ATOM 1114 N N . GLY A 1 140 ? 18.031 12.375 -3.111 1 96.88 140 GLY A N 1
ATOM 1115 C CA . GLY A 1 140 ? 19.172 12.031 -2.289 1 96.88 140 GLY A CA 1
ATOM 1116 C C . GLY A 1 140 ? 20.453 12.734 -2.725 1 96.88 140 GLY A C 1
ATOM 1117 O O . GLY A 1 140 ? 20.562 13.172 -3.867 1 96.88 140 GLY A O 1
ATOM 1118 N N . CYS A 1 141 ? 21.438 12.82 -1.767 1 97.19 141 CYS A N 1
ATOM 1119 C CA . CYS A 1 141 ? 22.719 13.461 -2.043 1 97.19 141 CYS A CA 1
ATOM 1120 C C . CYS A 1 141 ? 23.875 12.469 -1.904 1 97.19 141 CYS A C 1
ATOM 1122 O O . CYS A 1 141 ? 25.031 12.805 -2.176 1 97.19 141 CYS A O 1
ATOM 1124 N N . VAL A 1 142 ? 23.516 11.266 -1.459 1 97.06 142 VAL A N 1
ATOM 1125 C CA . VAL A 1 142 ? 24.484 10.188 -1.358 1 97.06 142 VAL A CA 1
ATOM 1126 C C . VAL A 1 142 ? 24.062 9.023 -2.256 1 97.06 142 VAL A C 1
ATOM 1128 O O . VAL A 1 142 ? 22.875 8.727 -2.381 1 97.06 142 VAL A O 1
ATOM 1131 N N . THR A 1 143 ? 25.016 8.469 -2.916 1 96.56 143 THR A N 1
ATOM 1132 C CA . THR A 1 143 ? 24.812 7.254 -3.701 1 96.56 143 THR A CA 1
ATOM 1133 C C . THR A 1 143 ? 25.609 6.09 -3.123 1 96.56 143 THR A C 1
ATOM 1135 O O . THR A 1 143 ? 26.781 6.234 -2.801 1 96.56 143 THR A O 1
ATOM 1138 N N . ASP A 1 144 ? 24.938 5.004 -2.924 1 96.56 144 ASP A N 1
ATOM 1139 C CA . ASP A 1 144 ? 25.562 3.832 -2.326 1 96.56 144 ASP A CA 1
ATOM 1140 C C . ASP A 1 144 ? 24.844 2.551 -2.715 1 96.56 144 ASP A C 1
ATOM 1142 O O . ASP A 1 144 ? 23.938 2.574 -3.557 1 96.56 144 ASP A O 1
ATOM 1146 N N . PHE A 1 145 ? 25.391 1.467 -2.098 1 96.06 145 PHE A N 1
ATOM 1147 C CA . PHE A 1 145 ? 24.641 0.215 -2.193 1 96.06 145 PHE A CA 1
ATOM 1148 C C . PHE A 1 145 ? 23.344 0.3 -1.416 1 96.06 145 PHE A C 1
ATOM 1150 O O . PHE A 1 145 ? 23.266 0.989 -0.396 1 96.06 145 PHE A O 1
ATOM 1157 N N . HIS A 1 146 ? 22.266 -0.438 -1.95 1 96.25 146 HIS A N 1
ATOM 1158 C CA . HIS A 1 146 ? 21.109 -0.664 -1.091 1 96.25 146 HIS A CA 1
ATOM 1159 C C . HIS A 1 146 ? 21.5 -1.42 0.174 1 96.25 146 HIS A C 1
ATOM 1161 O O . HIS A 1 146 ? 22.359 -2.309 0.132 1 96.25 146 HIS A O 1
ATOM 1167 N N . ARG A 1 147 ? 20.906 -1.021 1.211 1 94.94 147 ARG A N 1
ATOM 1168 C CA . ARG A 1 147 ? 21.078 -1.73 2.477 1 94.94 147 ARG A CA 1
ATOM 1169 C C . ARG A 1 147 ? 19.766 -2.398 2.904 1 94.94 147 ARG A C 1
ATOM 1171 O O . ARG A 1 147 ? 18.766 -1.725 3.1 1 94.94 147 ARG A O 1
ATOM 1178 N N . GLU A 1 148 ? 19.797 -3.756 2.967 1 92.56 148 GLU A N 1
ATOM 1179 C CA . GLU A 1 148 ? 18.594 -4.496 3.312 1 92.56 148 GLU A CA 1
ATOM 1180 C C . GLU A 1 148 ? 18.078 -4.109 4.699 1 92.56 148 GLU A C 1
ATOM 1182 O O . GLU A 1 148 ? 18.875 -4.008 5.645 1 92.56 148 GLU A O 1
ATOM 1187 N N . GLN A 1 149 ? 16.734 -3.844 4.742 1 87.88 149 GLN A N 1
ATOM 1188 C CA . GLN A 1 149 ? 16.078 -3.561 6.008 1 87.88 149 GLN A CA 1
ATOM 1189 C C . GLN A 1 149 ? 15.656 -4.848 6.711 1 87.88 149 GLN A C 1
ATOM 1191 O O . GLN A 1 149 ? 15.07 -5.742 6.094 1 87.88 149 GLN A O 1
ATOM 1196 N N . TYR A 1 150 ? 16.156 -5.105 7.871 1 72.12 150 TYR A N 1
ATOM 1197 C CA . TYR A 1 150 ? 15.734 -6.312 8.57 1 72.12 150 TYR A CA 1
ATOM 1198 C C . TYR A 1 150 ? 14.484 -6.055 9.406 1 72.12 150 TYR A C 1
ATOM 1200 O O . TYR A 1 150 ? 14.312 -4.965 9.961 1 72.12 150 TYR A O 1
ATOM 1208 N N . PRO A 1 151 ? 13.383 -6.832 9.148 1 62.72 151 PRO A N 1
ATOM 1209 C CA . PRO A 1 151 ? 12.07 -6.68 9.781 1 62.72 151 PRO A CA 1
ATOM 1210 C C . PRO A 1 151 ? 12.164 -6.227 11.234 1 62.72 151 PRO A C 1
ATOM 1212 O O . PRO A 1 151 ? 11.305 -5.48 11.711 1 62.72 151 PRO A O 1
ATOM 1215 N N . GLN A 1 152 ? 13.047 -6.758 12.023 1 58.06 152 GLN A N 1
ATOM 1216 C CA . GLN A 1 152 ? 13.109 -6.363 13.422 1 58.06 152 GLN A CA 1
ATOM 1217 C C . GLN A 1 152 ? 13.422 -4.875 13.57 1 58.06 152 GLN A C 1
ATOM 1219 O O . GLN A 1 152 ? 13.164 -4.281 14.617 1 58.06 152 GLN A O 1
ATOM 1224 N N . ASP A 1 153 ? 14.008 -4.305 12.609 1 52.78 153 ASP A N 1
ATOM 1225 C CA . ASP A 1 153 ? 14.516 -2.941 12.75 1 52.78 153 ASP A CA 1
ATOM 1226 C C . ASP A 1 153 ? 13.461 -1.919 12.328 1 52.78 153 ASP A C 1
ATOM 1228 O O . ASP A 1 153 ? 13.789 -0.774 12.016 1 52.78 153 ASP A O 1
ATOM 1232 N N . LYS A 1 154 ? 12.312 -2.26 12.328 1 50.31 154 LYS A N 1
ATOM 1233 C CA . LYS A 1 154 ? 11.344 -1.246 11.914 1 50.31 154 LYS A CA 1
ATOM 1234 C C . LYS A 1 154 ? 11.547 0.051 12.695 1 50.31 154 LYS A C 1
ATOM 1236 O O . LYS A 1 154 ? 11.664 0.032 13.922 1 50.31 154 LYS A O 1
ATOM 1241 N N . PRO A 1 155 ? 11.984 1.075 12.094 1 47.53 155 PRO A N 1
ATOM 1242 C CA . PRO A 1 155 ? 12.281 2.279 12.875 1 47.53 155 PRO A CA 1
ATOM 1243 C C . PRO A 1 155 ? 11.227 2.572 13.93 1 47.53 155 PRO A C 1
ATOM 1245 O O . PRO A 1 155 ? 10.039 2.322 13.711 1 47.53 155 PRO A O 1
ATOM 1248 N N . SER A 1 156 ? 11.648 2.475 15.25 1 38.09 156 SER A N 1
ATOM 1249 C CA . SER A 1 156 ? 10.867 3.041 16.344 1 38.09 156 SER A CA 1
ATOM 1250 C C . SER A 1 156 ? 10.312 4.41 15.969 1 38.09 156 SER A C 1
ATOM 1252 O O . SER A 1 156 ? 11 5.211 15.328 1 38.09 156 SER A O 1
ATOM 1254 N N . LYS A 1 157 ? 8.992 4.527 15.867 1 40.47 157 LYS A N 1
ATOM 1255 C CA . LYS A 1 157 ? 8.391 5.848 15.703 1 40.47 157 LYS A CA 1
ATOM 1256 C C . LYS A 1 157 ? 9.234 6.922 16.375 1 40.47 157 LYS A C 1
ATOM 1258 O O . LYS A 1 157 ? 9.875 6.668 17.406 1 40.47 157 LYS A O 1
ATOM 1263 N N . ARG A 1 158 ? 9.719 7.957 15.75 1 37.97 158 ARG A N 1
ATOM 1264 C CA . ARG A 1 158 ? 10.43 9.117 16.281 1 37.97 158 ARG A CA 1
ATOM 1265 C C . ARG A 1 158 ? 9.898 9.508 17.656 1 37.97 158 ARG A C 1
ATOM 1267 O O . ARG A 1 158 ? 8.703 9.75 17.828 1 37.97 158 ARG A O 1
ATOM 1274 N N . SER A 1 159 ? 10.617 9.078 18.812 1 31.86 159 SER A N 1
ATOM 1275 C CA . SER A 1 159 ? 10.336 9.547 20.156 1 31.86 159 SER A CA 1
ATOM 1276 C C . SER A 1 159 ? 10.148 11.062 20.188 1 31.86 159 SER A C 1
ATOM 1278 O O . SER A 1 159 ? 10.969 11.805 19.656 1 31.86 159 SER A O 1
ATOM 1280 N N . LYS A 1 160 ? 8.93 11.633 20.281 1 35.41 160 LYS A N 1
ATOM 1281 C CA . LYS A 1 160 ? 8.688 13.039 20.609 1 35.41 160 LYS A CA 1
ATOM 1282 C C . LYS A 1 160 ? 9.625 13.523 21.703 1 35.41 160 LYS A C 1
ATOM 1284 O O . LYS A 1 160 ? 9.703 12.922 22.781 1 35.41 160 LYS A O 1
ATOM 1289 N N . ALA A 1 161 ? 10.836 14.078 21.281 1 29.16 161 ALA A N 1
ATOM 1290 C CA . ALA A 1 161 ? 11.516 14.852 22.312 1 29.16 161 ALA A CA 1
ATOM 1291 C C . ALA A 1 161 ? 10.523 15.586 23.203 1 29.16 161 ALA A C 1
ATOM 1293 O O . ALA A 1 161 ? 9.695 16.359 22.719 1 29.16 161 ALA A O 1
ATOM 1294 N N . ILE A 1 162 ? 10.219 14.984 24.359 1 26.38 162 ILE A N 1
ATOM 1295 C CA . ILE A 1 162 ? 9.789 15.859 25.438 1 26.38 162 ILE A CA 1
ATOM 1296 C C . ILE A 1 162 ? 10.891 16.891 25.719 1 26.38 162 ILE A C 1
ATOM 1298 O O . ILE A 1 162 ? 12.055 16.531 25.891 1 26.38 162 ILE A O 1
ATOM 1302 N N . MET B 1 1 ? 4.016 -31.672 -5.289 1 88.25 1 MET B N 1
ATOM 1303 C CA . MET B 1 1 ? 2.857 -32.094 -4.5 1 88.25 1 MET B CA 1
ATOM 1304 C C . MET B 1 1 ? 2.266 -30.906 -3.736 1 88.25 1 MET B C 1
ATOM 1306 O O . MET B 1 1 ? 2.998 -30.031 -3.287 1 88.25 1 MET B O 1
ATOM 1310 N N . PRO B 1 2 ? 0.923 -30.906 -3.689 1 92.31 2 PRO B N 1
ATOM 1311 C CA . PRO B 1 2 ? 0.294 -29.812 -2.932 1 92.31 2 PRO B CA 1
ATOM 1312 C C . PRO B 1 2 ? 0.681 -29.828 -1.455 1 92.31 2 PRO B C 1
ATOM 1314 O O . PRO B 1 2 ? 0.939 -30.891 -0.888 1 92.31 2 PRO B O 1
ATOM 1317 N N . ILE B 1 3 ? 0.853 -28.781 -0.886 1 94.5 3 ILE B N 1
ATOM 1318 C CA . ILE B 1 3 ? 1.09 -28.609 0.542 1 94.5 3 ILE B CA 1
ATOM 1319 C C . ILE B 1 3 ? 0.028 -27.672 1.127 1 94.5 3 ILE B C 1
ATOM 1321 O O . ILE B 1 3 ? -0.81 -27.141 0.396 1 94.5 3 ILE B O 1
ATOM 1325 N N . THR B 1 4 ? 0.022 -27.562 2.475 1 94.88 4 THR B N 1
ATOM 1326 C CA . THR B 1 4 ? -0.914 -26.641 3.1 1 94.88 4 THR B CA 1
ATOM 1327 C C . THR B 1 4 ? -0.318 -25.234 3.172 1 94.88 4 THR B C 1
ATOM 1329 O O . THR B 1 4 ? 0.902 -25.062 3.113 1 94.88 4 THR B O 1
ATOM 1332 N N . GLU B 1 5 ? -1.127 -24.234 3.25 1 94.38 5 GLU B N 1
ATOM 1333 C CA . GLU B 1 5 ? -0.677 -22.859 3.373 1 94.38 5 GLU B CA 1
ATOM 1334 C C . GLU B 1 5 ? 0.16 -22.656 4.633 1 94.38 5 GLU B C 1
ATOM 1336 O O . GLU B 1 5 ? 1.099 -21.859 4.641 1 94.38 5 GLU B O 1
ATOM 1341 N N . GLU B 1 6 ? -0.17 -23.391 5.719 1 94.38 6 GLU B N 1
ATOM 1342 C CA . GLU B 1 6 ? 0.591 -23.328 6.961 1 94.38 6 GLU B CA 1
ATOM 1343 C C . GLU B 1 6 ? 2.035 -23.766 6.754 1 94.38 6 GLU B C 1
ATOM 1345 O O . GLU B 1 6 ? 2.965 -23.156 7.277 1 94.38 6 GLU B O 1
ATOM 1350 N N . VAL B 1 7 ? 2.182 -24.891 6.039 1 95.69 7 VAL B N 1
ATOM 1351 C CA . VAL B 1 7 ? 3.523 -25.375 5.738 1 95.69 7 VAL B CA 1
ATOM 1352 C C . VAL B 1 7 ? 4.262 -24.359 4.875 1 95.69 7 VAL B C 1
ATOM 1354 O O . VAL B 1 7 ? 5.449 -24.094 5.09 1 95.69 7 VAL B O 1
ATOM 1357 N N . LEU B 1 8 ? 3.557 -23.812 3.906 1 96.5 8 LEU B N 1
ATOM 1358 C CA . LEU B 1 8 ? 4.156 -22.828 3 1 96.5 8 LEU B CA 1
ATOM 1359 C C . LEU B 1 8 ? 4.703 -21.641 3.771 1 96.5 8 LEU B C 1
ATOM 1361 O O . LEU B 1 8 ? 5.746 -21.078 3.41 1 96.5 8 LEU B O 1
ATOM 1365 N N . GLU B 1 9 ? 4.039 -21.203 4.871 1 94.62 9 GLU B N 1
ATOM 1366 C CA . GLU B 1 9 ? 4.426 -20.047 5.664 1 94.62 9 GLU B CA 1
ATOM 1367 C C . GLU B 1 9 ? 5.832 -20.219 6.238 1 94.62 9 GLU B C 1
ATOM 1369 O O . GLU B 1 9 ? 6.531 -19.234 6.48 1 94.62 9 GLU B O 1
ATOM 1374 N N . GLY B 1 10 ? 6.328 -21.391 6.434 1 94.19 10 GLY B N 1
ATOM 1375 C CA . GLY B 1 10 ? 7.629 -21.656 7.023 1 94.19 10 GLY B CA 1
ATOM 1376 C C . GLY B 1 10 ? 8.734 -21.797 5.992 1 94.19 10 GLY B C 1
ATOM 1377 O O . GLY B 1 10 ? 9.906 -21.953 6.348 1 94.19 10 GLY B O 1
ATOM 1378 N N . THR B 1 11 ? 8.359 -21.75 4.77 1 95.06 11 THR B N 1
ATOM 1379 C CA . THR B 1 11 ? 9.336 -21.922 3.699 1 95.06 11 THR B CA 1
ATOM 1380 C C . THR B 1 11 ? 9.914 -20.562 3.283 1 95.06 11 THR B C 1
ATOM 1382 O O . THR B 1 11 ? 9.391 -19.516 3.664 1 95.06 11 THR B O 1
ATOM 1385 N N . THR B 1 12 ? 11.016 -20.625 2.516 1 94.94 12 THR B N 1
ATOM 1386 C CA . THR B 1 12 ? 11.656 -19.406 2.027 1 94.94 12 THR B CA 1
ATOM 1387 C C . THR B 1 12 ? 10.742 -18.656 1.063 1 94.94 12 THR B C 1
ATOM 1389 O O . THR B 1 12 ? 10.68 -17.422 1.088 1 94.94 12 THR B O 1
ATOM 1392 N N . ILE B 1 13 ? 10.023 -19.438 0.234 1 97.19 13 ILE B N 1
ATOM 1393 C CA . ILE B 1 13 ? 9.133 -18.797 -0.723 1 97.19 13 ILE B CA 1
ATOM 1394 C C . ILE B 1 13 ? 7.969 -18.141 0.017 1 97.19 13 ILE B C 1
ATOM 1396 O O . ILE B 1 13 ? 7.5 -17.062 -0.374 1 97.19 13 ILE B O 1
ATOM 1400 N N . GLY B 1 14 ? 7.48 -18.781 1.062 1 97.25 14 GLY B N 1
ATOM 1401 C CA . GLY B 1 14 ? 6.453 -18.156 1.885 1 97.25 14 GLY B CA 1
ATOM 1402 C C . GLY B 1 14 ? 6.883 -16.828 2.465 1 97.25 14 GLY B C 1
ATOM 1403 O O . GLY B 1 14 ? 6.109 -15.867 2.467 1 97.25 14 GLY B O 1
ATOM 1404 N N . ARG B 1 15 ? 8.102 -16.781 2.939 1 94.88 15 ARG B N 1
ATOM 1405 C CA . ARG B 1 15 ? 8.648 -15.547 3.486 1 94.88 15 ARG B CA 1
ATOM 1406 C C . ARG B 1 15 ? 8.805 -14.492 2.396 1 94.88 15 ARG B C 1
ATOM 1408 O O . ARG B 1 15 ? 8.547 -13.305 2.625 1 94.88 15 ARG B O 1
ATOM 1415 N N . ALA B 1 16 ? 9.266 -14.93 1.267 1 96.94 16 ALA B N 1
ATOM 1416 C CA . ALA B 1 16 ? 9.422 -14.008 0.146 1 96.94 16 ALA B CA 1
ATOM 1417 C C . ALA B 1 16 ? 8.086 -13.375 -0.242 1 96.94 16 ALA B C 1
ATOM 1419 O O . ALA B 1 16 ? 8.016 -12.172 -0.493 1 96.94 16 ALA B O 1
ATOM 1420 N N . ILE B 1 17 ? 7.09 -14.164 -0.268 1 97.94 17 ILE B N 1
ATOM 1421 C CA . ILE B 1 17 ? 5.762 -13.672 -0.618 1 97.94 17 ILE B CA 1
ATOM 1422 C C . ILE B 1 17 ? 5.277 -12.695 0.447 1 97.94 17 ILE B C 1
ATOM 1424 O O . ILE B 1 17 ? 4.723 -11.641 0.123 1 97.94 17 ILE B O 1
ATOM 1428 N N . ASN B 1 18 ? 5.5 -13.008 1.685 1 96.19 18 ASN B N 1
ATOM 1429 C CA . ASN B 1 18 ? 5.062 -12.156 2.791 1 96.19 18 ASN B CA 1
ATOM 1430 C C . ASN B 1 18 ? 5.723 -10.789 2.744 1 96.19 18 ASN B C 1
ATOM 1432 O O . ASN B 1 18 ? 5.113 -9.789 3.129 1 96.19 18 ASN B O 1
ATOM 1436 N N . ASN B 1 19 ? 6.953 -10.703 2.262 1 93.81 19 ASN B N 1
ATOM 1437 C CA . ASN B 1 19 ? 7.719 -9.461 2.332 1 93.81 19 ASN B CA 1
ATOM 1438 C C . ASN B 1 19 ? 7.746 -8.742 0.986 1 93.81 19 ASN B C 1
ATOM 1440 O O . ASN B 1 19 ? 8.359 -7.68 0.857 1 93.81 19 ASN B O 1
ATOM 1444 N N . ALA B 1 20 ? 7.113 -9.297 -0.002 1 96.25 20 ALA B N 1
ATOM 1445 C CA . ALA B 1 20 ? 7.148 -8.719 -1.345 1 96.25 20 ALA B CA 1
ATOM 1446 C C . ALA B 1 20 ? 6.25 -7.492 -1.439 1 96.25 20 ALA B C 1
ATOM 1448 O O . ALA B 1 20 ? 5.254 -7.387 -0.718 1 96.25 20 ALA B O 1
ATOM 1449 N N . SER B 1 21 ? 6.605 -6.578 -2.303 1 96.81 21 SER B N 1
ATOM 1450 C CA . SER B 1 21 ? 5.773 -5.414 -2.582 1 96.81 21 SER B CA 1
ATOM 1451 C C . SER B 1 21 ? 4.5 -5.809 -3.32 1 96.81 21 SER B C 1
ATOM 1453 O O . SER B 1 21 ? 4.426 -6.891 -3.906 1 96.81 21 SER B O 1
ATOM 1455 N N . GLU B 1 22 ? 3.555 -5.008 -3.275 1 97.56 22 GLU B N 1
ATOM 1456 C CA . GLU B 1 22 ? 2.309 -5.211 -4.008 1 97.56 22 GLU B CA 1
ATOM 1457 C C . GLU B 1 22 ? 2.568 -5.406 -5.496 1 97.56 22 GLU B C 1
ATOM 1459 O O . GLU B 1 22 ? 1.979 -6.289 -6.125 1 97.56 22 GLU B O 1
ATOM 1464 N N . GLN B 1 23 ? 3.385 -4.492 -6.066 1 97.25 23 GLN B N 1
ATOM 1465 C CA . GLN B 1 23 ? 3.703 -4.566 -7.488 1 97.25 23 GLN B CA 1
ATOM 1466 C C . GLN B 1 23 ? 4.305 -5.918 -7.848 1 97.25 23 GLN B C 1
ATOM 1468 O O . GLN B 1 23 ? 3.947 -6.512 -8.867 1 97.25 23 GLN B O 1
ATOM 1473 N N . ARG B 1 24 ? 5.215 -6.371 -7.035 1 97.38 24 ARG B N 1
ATOM 1474 C CA . ARG B 1 24 ? 5.855 -7.664 -7.266 1 97.38 24 ARG B CA 1
ATOM 1475 C C . ARG B 1 24 ? 4.836 -8.797 -7.188 1 97.38 24 ARG B C 1
ATOM 1477 O O . ARG B 1 24 ? 4.832 -9.688 -8.039 1 97.38 24 ARG B O 1
ATOM 1484 N N . LEU B 1 25 ? 3.975 -8.773 -6.117 1 98.5 25 LEU B N 1
ATOM 1485 C CA . LEU B 1 25 ? 2.939 -9.789 -5.969 1 98.5 25 LEU B CA 1
ATOM 1486 C C . LEU B 1 25 ? 2.045 -9.836 -7.207 1 98.5 25 LEU B C 1
ATOM 1488 O O . LEU B 1 25 ? 1.742 -10.922 -7.715 1 98.5 25 LEU B O 1
ATOM 1492 N N . ARG B 1 26 ? 1.64 -8.68 -7.668 1 98.06 26 ARG B N 1
ATOM 1493 C CA . ARG B 1 26 ? 0.767 -8.57 -8.828 1 98.06 26 ARG B CA 1
ATOM 1494 C C . ARG B 1 26 ? 1.444 -9.125 -10.078 1 98.06 26 ARG B C 1
ATOM 1496 O O . ARG B 1 26 ? 0.832 -9.875 -10.844 1 98.06 26 ARG B O 1
ATOM 1503 N N . ALA B 1 27 ? 2.693 -8.766 -10.273 1 97.75 27 ALA B N 1
ATOM 1504 C CA . ALA B 1 27 ? 3.439 -9.227 -11.438 1 97.75 27 ALA B CA 1
ATOM 1505 C C . ALA B 1 27 ? 3.604 -10.75 -11.422 1 97.75 27 ALA B C 1
ATOM 1507 O O . ALA B 1 27 ? 3.396 -11.414 -12.438 1 97.75 27 ALA B O 1
ATOM 1508 N N . VAL B 1 28 ? 4.02 -11.289 -10.266 1 98.44 28 VAL B N 1
ATOM 1509 C CA . VAL B 1 28 ? 4.25 -12.727 -10.148 1 98.44 28 VAL B CA 1
ATOM 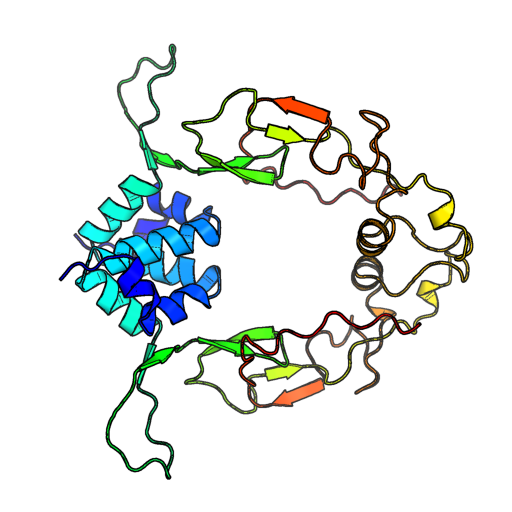1510 C C . VAL B 1 28 ? 2.938 -13.477 -10.367 1 98.44 28 VAL B C 1
ATOM 1512 O O . VAL B 1 28 ? 2.904 -14.484 -11.078 1 98.44 28 VAL B O 1
ATOM 1515 N N . LEU B 1 29 ? 1.837 -13.008 -9.742 1 98.69 29 LEU B N 1
ATOM 1516 C CA . LEU B 1 29 ? 0.542 -13.664 -9.891 1 98.69 29 LEU B CA 1
ATOM 1517 C C . LEU B 1 29 ? 0.082 -13.633 -11.344 1 98.69 29 LEU B C 1
ATOM 1519 O O . LEU B 1 29 ? -0.404 -14.641 -11.859 1 98.69 29 LEU B O 1
ATOM 1523 N N . LYS B 1 30 ? 0.228 -12.508 -12.031 1 98.25 30 LYS B N 1
ATOM 1524 C CA . LYS B 1 30 ? -0.136 -12.422 -13.438 1 98.25 30 LYS B CA 1
ATOM 1525 C C . LYS B 1 30 ? 0.686 -13.398 -14.281 1 98.25 30 LYS B C 1
ATOM 1527 O O . LYS B 1 30 ? 0.151 -14.07 -15.164 1 98.25 30 LYS B O 1
ATOM 1532 N N . SER B 1 31 ? 1.982 -13.453 -14.031 1 98.12 31 SER B N 1
ATOM 1533 C CA . SER B 1 31 ? 2.863 -14.367 -14.75 1 98.12 31 SER B CA 1
ATOM 1534 C C . SER B 1 31 ? 2.42 -15.812 -14.57 1 98.12 31 SER B C 1
ATOM 1536 O O . SER B 1 31 ? 2.312 -16.562 -15.547 1 98.12 31 SER B O 1
ATOM 1538 N N . ILE B 1 32 ? 2.168 -16.203 -13.359 1 98.44 32 ILE B N 1
ATOM 1539 C CA . ILE B 1 32 ? 1.762 -17.562 -13.055 1 98.44 32 ILE B CA 1
ATOM 1540 C C . ILE B 1 32 ? 0.43 -17.875 -13.734 1 98.44 32 ILE B C 1
ATOM 1542 O O . ILE B 1 32 ? 0.264 -18.938 -14.328 1 98.44 32 ILE B O 1
ATOM 1546 N N . CYS B 1 33 ? -0.549 -16.938 -13.688 1 98.12 33 CYS B N 1
ATOM 1547 C CA . CYS B 1 33 ? -1.86 -17.141 -14.289 1 98.12 33 CYS B CA 1
ATOM 1548 C C . CYS B 1 33 ? -1.759 -17.219 -15.805 1 98.12 33 CYS B C 1
ATOM 1550 O O . CYS B 1 33 ? -2.537 -17.922 -16.453 1 98.12 33 CYS B O 1
ATOM 1552 N N . ALA B 1 34 ? -0.85 -16.484 -16.359 1 98 34 ALA B N 1
ATOM 1553 C CA . ALA B 1 34 ? -0.662 -16.531 -17.812 1 98 34 ALA B CA 1
ATOM 1554 C C . ALA B 1 34 ? -0.051 -17.875 -18.234 1 98 34 ALA B C 1
ATOM 1556 O O . ALA B 1 34 ? -0.486 -18.469 -19.219 1 98 34 ALA B O 1
ATOM 1557 N N . LYS B 1 35 ? 0.882 -18.406 -17.484 1 96.94 35 LYS B N 1
ATOM 1558 C CA . LYS B 1 35 ? 1.679 -19.578 -17.875 1 96.94 35 LYS B CA 1
ATOM 1559 C C . LYS B 1 35 ? 0.993 -20.875 -17.469 1 96.94 35 LYS B C 1
ATOM 1561 O O . LYS B 1 35 ? 1.208 -21.906 -18.094 1 96.94 35 LYS B O 1
ATOM 1566 N N . ASN B 1 36 ? 0.276 -20.859 -16.469 1 97.38 36 ASN B N 1
ATOM 1567 C CA . ASN B 1 36 ? -0.284 -22.078 -15.883 1 97.38 36 ASN B CA 1
ATOM 1568 C C . ASN B 1 36 ? -1.809 -22.031 -15.852 1 97.38 36 ASN B C 1
ATOM 1570 O O . ASN B 1 36 ? -2.396 -21.25 -15.102 1 97.38 36 ASN B O 1
ATOM 1574 N N . ASP B 1 37 ? -2.451 -22.922 -16.578 1 96.56 37 ASP B N 1
ATOM 1575 C CA . ASP B 1 37 ? -3.904 -22.953 -16.719 1 96.56 37 ASP B CA 1
ATOM 1576 C C . ASP B 1 37 ? -4.582 -23.312 -15.398 1 96.56 37 ASP B C 1
ATOM 1578 O O . ASP B 1 37 ? -5.59 -22.703 -15.031 1 96.56 37 ASP B O 1
ATOM 1582 N N . GLU B 1 38 ? -4.074 -24.297 -14.781 1 96.75 38 GLU B N 1
ATOM 1583 C CA . GLU B 1 38 ? -4.676 -24.734 -13.523 1 96.75 38 GLU B CA 1
ATOM 1584 C C . GLU B 1 38 ? -4.602 -23.625 -12.469 1 96.75 38 GLU B C 1
ATOM 1586 O O . GLU B 1 38 ? -5.555 -23.422 -11.719 1 96.75 38 GLU B O 1
ATOM 1591 N N . ALA B 1 39 ? -3.445 -22.953 -12.359 1 97.75 39 ALA B N 1
ATOM 1592 C CA . ALA B 1 39 ? -3.287 -21.828 -11.438 1 97.75 39 ALA B CA 1
ATOM 1593 C C . ALA B 1 39 ? -4.254 -20.688 -11.781 1 97.75 39 ALA B C 1
ATOM 1595 O O . ALA B 1 39 ? -4.824 -20.062 -10.883 1 97.75 39 ALA B O 1
ATOM 1596 N N . ARG B 1 40 ? -4.445 -20.453 -13.039 1 98 40 ARG B N 1
ATOM 1597 C CA . ARG B 1 40 ? -5.387 -19.422 -13.477 1 98 40 ARG B CA 1
ATOM 1598 C C . ARG B 1 40 ? -6.809 -19.766 -13.039 1 98 40 ARG B C 1
ATOM 1600 O O . ARG B 1 40 ? -7.543 -18.875 -12.586 1 98 40 ARG B O 1
ATOM 1607 N N . LYS B 1 41 ? -7.234 -20.938 -13.234 1 97.12 41 LYS B N 1
ATOM 1608 C CA . LYS B 1 41 ? -8.562 -21.375 -12.812 1 97.12 41 LYS B CA 1
ATOM 1609 C C . LYS B 1 41 ? -8.742 -21.203 -11.305 1 97.12 41 LYS B C 1
ATOM 1611 O O . LYS B 1 41 ? -9.805 -20.797 -10.836 1 97.12 41 LYS B O 1
ATOM 1616 N N . GLU B 1 42 ? -7.656 -21.547 -10.578 1 97.44 42 GLU B N 1
ATOM 1617 C CA . GLU B 1 42 ? -7.711 -21.359 -9.133 1 97.44 42 GLU B CA 1
ATOM 1618 C C . GLU B 1 42 ? -7.863 -19.875 -8.773 1 97.44 42 GLU B C 1
ATOM 1620 O O . GLU B 1 42 ? -8.656 -19.516 -7.902 1 97.44 42 GLU B O 1
ATOM 1625 N N . ALA B 1 43 ? -7.078 -19.016 -9.422 1 98.31 43 ALA B N 1
ATOM 1626 C CA . ALA B 1 43 ? -7.207 -17.578 -9.203 1 98.31 43 ALA B CA 1
ATOM 1627 C C . ALA B 1 43 ? -8.617 -17.094 -9.547 1 98.31 43 ALA B C 1
ATOM 1629 O O . ALA B 1 43 ? -9.203 -16.297 -8.805 1 98.31 43 ALA B O 1
ATOM 1630 N N . GLU B 1 44 ? -9.164 -17.562 -10.672 1 97.81 44 GLU B N 1
ATOM 1631 C CA . GLU B 1 44 ? -10.516 -17.188 -11.086 1 97.81 44 GLU B CA 1
ATOM 1632 C C . GLU B 1 44 ? -11.547 -17.625 -10.055 1 97.81 44 GLU B C 1
ATOM 1634 O O . GLU B 1 44 ? -12.477 -16.875 -9.75 1 97.81 44 GLU B O 1
ATOM 1639 N N . SER B 1 45 ? -11.43 -18.766 -9.562 1 97.5 45 SER B N 1
ATOM 1640 C CA . SER B 1 45 ? -12.383 -19.281 -8.578 1 97.5 45 SER B CA 1
ATOM 1641 C C . SER B 1 45 ? -12.367 -18.453 -7.305 1 97.5 45 SER B C 1
ATOM 1643 O O . SER B 1 45 ? -13.375 -18.359 -6.598 1 97.5 45 SER B O 1
ATOM 1645 N N . GLN B 1 46 ? -11.242 -17.828 -6.984 1 97.69 46 GLN B N 1
ATOM 1646 C CA . GLN B 1 46 ? -11.133 -17.047 -5.75 1 97.69 46 GLN B CA 1
ATOM 1647 C C . GLN B 1 46 ? -11.469 -15.586 -5.988 1 97.69 46 GLN B C 1
ATOM 1649 O O . GLN B 1 46 ? -11.922 -14.891 -5.074 1 97.69 46 GLN B O 1
ATOM 1654 N N . MET B 1 47 ? -11.281 -15.094 -7.188 1 98.06 47 MET B N 1
ATOM 1655 C CA . MET B 1 47 ? -11.32 -13.648 -7.387 1 98.06 47 MET B CA 1
ATOM 1656 C C . MET B 1 47 ? -12.492 -13.258 -8.273 1 98.06 47 MET B C 1
ATOM 1658 O O . MET B 1 47 ? -12.727 -12.07 -8.508 1 98.06 47 MET B O 1
ATOM 1662 N N . LEU B 1 48 ? -13.227 -14.195 -8.82 1 97.44 48 LEU B N 1
ATOM 1663 C CA . LEU B 1 48 ? -14.367 -13.914 -9.688 1 97.44 48 LEU B CA 1
ATOM 1664 C C . LEU B 1 48 ? -15.625 -14.602 -9.164 1 97.44 48 LEU B C 1
ATOM 1666 O O . LEU B 1 48 ? -15.531 -15.586 -8.43 1 97.44 48 LEU B O 1
ATOM 1670 N N . VAL B 1 49 ? -16.766 -14.039 -9.422 1 95.31 49 VAL B N 1
ATOM 1671 C CA . VAL B 1 49 ? -18.062 -14.625 -9.125 1 95.31 49 VAL B CA 1
ATOM 1672 C C . VAL B 1 49 ? -19 -14.453 -10.32 1 95.31 49 VAL B C 1
ATOM 1674 O O . VAL B 1 49 ? -18.828 -13.531 -11.125 1 95.31 49 VAL B O 1
ATOM 1677 N N . VAL B 1 50 ? -19.797 -15.422 -10.562 1 89.19 50 VAL B N 1
ATOM 1678 C CA . VAL B 1 50 ? -20.781 -15.344 -11.641 1 89.19 50 VAL B CA 1
ATOM 1679 C C . VAL B 1 50 ? -21.938 -14.453 -11.219 1 89.19 50 VAL B C 1
ATOM 1681 O O . VAL B 1 50 ? -22.531 -14.656 -10.148 1 89.19 50 VAL B O 1
ATOM 1684 N N . ALA B 1 51 ? -22.047 -13.25 -11.766 1 74.25 51 ALA B N 1
ATOM 1685 C CA . ALA B 1 51 ? -23.125 -12.312 -11.438 1 74.25 51 ALA B CA 1
ATOM 1686 C C . ALA B 1 51 ? -24.484 -12.992 -11.5 1 74.25 51 ALA B C 1
ATOM 1688 O O . ALA B 1 51 ? -24.75 -13.805 -12.391 1 74.25 51 ALA B O 1
ATOM 1689 N N . THR B 1 52 ? -25.031 -13.43 -10.391 1 62.91 52 THR B N 1
ATOM 1690 C CA . THR B 1 52 ? -26.422 -13.906 -10.422 1 62.91 52 THR B CA 1
ATOM 1691 C C . THR B 1 52 ? -27.328 -12.891 -11.094 1 62.91 52 THR B C 1
ATOM 1693 O O . THR B 1 52 ? -27.031 -11.695 -11.109 1 62.91 52 THR B O 1
ATOM 1696 N N . GLU B 1 53 ? -28.266 -13.297 -11.984 1 49.81 53 GLU B N 1
ATOM 1697 C CA . GLU B 1 53 ? -29.344 -12.57 -12.664 1 49.81 53 GLU B CA 1
ATOM 1698 C C . GLU B 1 53 ? -30.031 -11.602 -11.711 1 49.81 53 GLU B C 1
ATOM 1700 O O . GLU B 1 53 ? -30.625 -12.023 -10.719 1 49.81 53 GLU B O 1
ATOM 1705 N N . THR B 1 54 ? -29.688 -10.586 -11.055 1 46.44 54 THR B N 1
ATOM 1706 C CA . THR B 1 54 ? -30.844 -9.797 -10.68 1 46.44 54 THR B CA 1
ATOM 1707 C C . THR B 1 54 ? -31.922 -9.852 -11.773 1 46.44 54 THR B C 1
ATOM 1709 O O . THR B 1 54 ? -31.609 -10.156 -12.93 1 46.44 54 THR B O 1
ATOM 1712 N N . GLU B 1 55 ? -33.312 -9.336 -11.516 1 43.91 55 GLU B N 1
ATOM 1713 C CA . GLU B 1 55 ? -34.531 -9.445 -12.312 1 43.91 55 GLU B CA 1
ATOM 1714 C C . GLU B 1 55 ? -34.25 -9.18 -13.789 1 43.91 55 GLU B C 1
ATOM 1716 O O . GLU B 1 55 ? -34.844 -9.828 -14.664 1 43.91 55 GLU B O 1
ATOM 1721 N N . GLU B 1 56 ? -34 -7.828 -14.094 1 44.12 56 GLU B N 1
ATOM 1722 C CA . GLU B 1 56 ? -34.406 -7.418 -15.438 1 44.12 56 GLU B CA 1
ATOM 1723 C C . GLU B 1 56 ? -33.531 -8.062 -16.5 1 44.12 56 GLU B C 1
ATOM 1725 O O . GLU B 1 56 ? -33.688 -7.801 -17.703 1 44.12 56 GLU B O 1
ATOM 1730 N N . SER B 1 57 ? -32.188 -8.133 -16.266 1 44.16 57 SER B N 1
ATOM 1731 C CA . SER B 1 57 ? -31.531 -8.484 -17.531 1 44.16 57 SER B CA 1
ATOM 1732 C C . SER B 1 57 ? -31.812 -9.945 -17.891 1 44.16 57 SER B C 1
ATOM 1734 O O . SER B 1 57 ? -31.547 -10.844 -17.109 1 44.16 57 SER B O 1
ATOM 1736 N N . SER B 1 58 ? -32.781 -10.242 -18.594 1 42.09 58 SER B N 1
ATOM 1737 C CA . SER B 1 58 ? -33.188 -11.469 -19.266 1 42.09 58 SER B CA 1
ATOM 1738 C C . SER B 1 58 ? -31.984 -12.32 -19.625 1 42.09 58 SER B C 1
ATOM 1740 O O . SER B 1 58 ? -32.094 -13.539 -19.812 1 42.09 58 SER B O 1
ATOM 1742 N N . ASP B 1 59 ? -31.094 -11.742 -20.562 1 44.69 59 ASP B N 1
ATOM 1743 C CA . ASP B 1 59 ? -30.203 -12.57 -21.375 1 44.69 59 ASP B CA 1
ATOM 1744 C C . ASP B 1 59 ? -29.203 -13.328 -20.484 1 44.69 59 ASP B C 1
ATOM 1746 O O . ASP B 1 59 ? -28.734 -12.797 -19.484 1 44.69 59 ASP B O 1
ATOM 1750 N N . SER B 1 60 ? -29.016 -14.742 -20.375 1 46.56 60 SER B N 1
ATOM 1751 C CA . SER B 1 60 ? -28.297 -15.938 -19.938 1 46.56 60 SER B CA 1
ATOM 1752 C C . SER B 1 60 ? -26.812 -15.656 -19.781 1 46.56 60 SER B C 1
ATOM 1754 O O . SER B 1 60 ? -26.016 -16.578 -19.547 1 46.56 60 SER B O 1
ATOM 1756 N N . ASN B 1 61 ? -26.125 -14.602 -20.391 1 49.97 61 ASN B N 1
ATOM 1757 C CA . ASN B 1 61 ? -24.656 -14.594 -20.469 1 49.97 61 ASN B CA 1
ATOM 1758 C C . ASN B 1 61 ? -24.031 -14.406 -19.078 1 49.97 61 ASN B C 1
ATOM 1760 O O . ASN B 1 61 ? -24.062 -13.312 -18.531 1 49.97 61 ASN B O 1
ATOM 1764 N N . LYS B 1 62 ? -24.094 -15.352 -18.156 1 64.94 62 LYS B N 1
ATOM 1765 C CA . LYS B 1 62 ? -23.422 -15.547 -16.859 1 64.94 62 LYS B CA 1
ATOM 1766 C C . LYS B 1 62 ? -21.969 -15.094 -16.938 1 64.94 62 LYS B C 1
ATOM 1768 O O . LYS B 1 62 ? -21.062 -15.898 -17.188 1 64.94 62 LYS B O 1
ATOM 1773 N N . ARG B 1 63 ? -21.75 -13.727 -17.031 1 85.62 63 ARG B N 1
ATOM 1774 C CA . ARG B 1 63 ? -20.391 -13.219 -17.156 1 85.62 63 ARG B CA 1
ATOM 1775 C C . ARG B 1 63 ? -19.734 -13.117 -15.789 1 85.62 63 ARG B C 1
ATOM 1777 O O . ARG B 1 63 ? -20.391 -12.805 -14.789 1 85.62 63 ARG B O 1
ATOM 1784 N N . ALA B 1 64 ? -18.609 -13.656 -15.719 1 93.06 64 ALA B N 1
ATOM 1785 C CA . ALA B 1 64 ? -17.797 -13.555 -14.5 1 93.06 64 ALA B CA 1
ATOM 1786 C C . ALA B 1 64 ? -17.406 -12.102 -14.219 1 93.06 64 ALA B C 1
ATOM 1788 O O . ALA B 1 64 ? -17.078 -11.352 -15.141 1 93.06 64 ALA B O 1
ATOM 1789 N N . VAL B 1 65 ? -17.672 -11.695 -12.984 1 92.94 65 VAL B N 1
ATOM 1790 C CA . VAL B 1 65 ? -17.266 -10.359 -12.547 1 92.94 65 VAL B CA 1
ATOM 1791 C C . VAL B 1 65 ? -16.328 -10.477 -11.352 1 92.94 65 VAL B C 1
ATOM 1793 O O . VAL B 1 65 ? -16.297 -11.508 -10.664 1 92.94 65 VAL B O 1
ATOM 1796 N N . PRO B 1 66 ? -15.484 -9.438 -11.117 1 94.81 66 PRO B N 1
ATOM 1797 C CA . PRO B 1 66 ? -14.609 -9.492 -9.945 1 94.81 66 PRO B CA 1
ATOM 1798 C C . PRO B 1 66 ? -15.383 -9.656 -8.633 1 94.81 66 PRO B C 1
ATOM 1800 O O . PRO B 1 66 ? -16.406 -8.992 -8.43 1 94.81 66 PRO B O 1
ATOM 1803 N N . ARG B 1 67 ? -14.953 -10.492 -7.832 1 95.88 67 ARG B N 1
ATOM 1804 C CA . ARG B 1 67 ? -15.57 -10.781 -6.543 1 95.88 67 ARG B CA 1
ATOM 1805 C C . ARG B 1 67 ? -15.32 -9.656 -5.547 1 95.88 67 ARG B C 1
ATOM 1807 O O . ARG B 1 67 ? -16.156 -9.383 -4.688 1 95.88 67 ARG B O 1
ATOM 1814 N N . TYR B 1 68 ? -14.211 -8.961 -5.668 1 96.25 68 TYR B N 1
ATOM 1815 C CA . TYR B 1 68 ? -13.836 -7.93 -4.711 1 96.25 68 TYR B CA 1
ATOM 1816 C C . TYR B 1 68 ? -13.773 -6.559 -5.379 1 96.25 68 TYR B C 1
ATOM 1818 O O . TYR B 1 68 ? -13.375 -6.449 -6.543 1 96.25 68 TYR B O 1
ATOM 1826 N N . ALA B 1 69 ? -14.188 -5.535 -4.664 1 94.5 69 ALA B N 1
ATOM 1827 C CA . ALA B 1 69 ? -14.172 -4.137 -5.09 1 94.5 69 ALA B CA 1
ATOM 1828 C C . ALA B 1 69 ? -13.891 -3.209 -3.91 1 94.5 69 ALA B C 1
ATOM 1830 O O . ALA B 1 69 ? -14.031 -3.607 -2.752 1 94.5 69 ALA B O 1
ATOM 1831 N N . PHE B 1 70 ? -13.445 -2.092 -4.176 1 96 70 PHE B N 1
ATOM 1832 C CA . PHE B 1 70 ? -13.281 -1.093 -3.129 1 96 70 PHE B CA 1
ATOM 1833 C C . PHE B 1 70 ? -14.539 -0.25 -2.982 1 96 70 PHE B C 1
ATOM 1835 O O . PHE B 1 70 ? -15.18 0.092 -3.977 1 96 70 PHE B O 1
ATOM 1842 N N . CYS B 1 71 ? -14.789 0.142 -1.758 1 96.12 71 CYS B N 1
ATOM 1843 C CA . CYS B 1 71 ? -15.984 0.921 -1.442 1 96.12 71 CYS B CA 1
ATOM 1844 C C . CYS B 1 71 ? -15.703 2.414 -1.554 1 96.12 71 CYS B C 1
ATOM 1846 O O . CYS B 1 71 ? -14.695 2.902 -1.045 1 96.12 71 CYS B O 1
ATOM 1848 N N . ALA B 1 72 ? -16.609 3.156 -2.096 1 94.81 72 ALA B N 1
ATOM 1849 C CA . ALA B 1 72 ? -16.484 4.602 -2.262 1 94.81 72 ALA B CA 1
ATOM 1850 C C . ALA B 1 72 ? -16.688 5.328 -0.934 1 94.81 72 ALA B C 1
ATOM 1852 O O . ALA B 1 72 ? -16.172 6.434 -0.736 1 94.81 72 ALA B O 1
ATOM 1853 N N . ASN B 1 73 ? -17.391 4.68 -0.005 1 93.94 73 ASN B N 1
ATOM 1854 C CA . ASN B 1 73 ? -17.734 5.32 1.258 1 93.94 73 ASN B CA 1
ATOM 1855 C C . ASN B 1 73 ? -16.656 5.109 2.311 1 93.94 73 ASN B C 1
ATOM 1857 O O . ASN B 1 73 ? -16.109 6.074 2.855 1 93.94 73 ASN B O 1
ATOM 1861 N N . CYS B 1 74 ? -16.312 3.855 2.605 1 94.31 74 CYS B N 1
ATOM 1862 C CA . CYS B 1 74 ? -15.391 3.547 3.695 1 94.31 74 CYS B CA 1
ATOM 1863 C C . CYS B 1 74 ? -13.984 3.285 3.164 1 94.31 74 CYS B C 1
ATOM 1865 O O . CYS B 1 74 ? -13.039 3.152 3.943 1 94.31 74 CYS B O 1
ATOM 1867 N N . LYS B 1 75 ? -13.789 3.102 1.912 1 92.81 75 LYS B N 1
ATOM 1868 C CA . LYS B 1 75 ? -12.516 2.988 1.201 1 92.81 75 LYS B CA 1
ATOM 1869 C C . LYS B 1 75 ? -11.875 1.621 1.434 1 92.81 75 LYS B C 1
ATOM 1871 O O . LYS B 1 75 ? -10.695 1.427 1.149 1 92.81 75 LYS B O 1
ATOM 1876 N N . LYS B 1 76 ? -12.602 0.699 1.918 1 94.62 76 LYS B N 1
ATOM 1877 C CA . LYS B 1 76 ? -12.094 -0.651 2.156 1 94.62 76 LYS B CA 1
ATOM 1878 C C . LYS B 1 76 ? -12.555 -1.608 1.059 1 94.62 76 LYS B C 1
ATOM 1880 O O . LYS B 1 76 ? -13.562 -1.363 0.392 1 94.62 76 LYS B O 1
ATOM 1885 N N . GLU B 1 77 ? -11.703 -2.627 0.822 1 95.44 77 GLU B N 1
ATOM 1886 C CA . GLU B 1 77 ? -12.102 -3.703 -0.08 1 95.44 77 GLU B CA 1
ATOM 1887 C C . GLU B 1 77 ? -13.188 -4.57 0.544 1 95.44 77 GLU B C 1
ATOM 1889 O O . GLU B 1 77 ? -13.18 -4.809 1.754 1 95.44 77 GLU B O 1
ATOM 1894 N N . PHE B 1 78 ? -14.18 -5.043 -0.224 1 96.31 78 PHE B N 1
ATOM 1895 C CA . PHE B 1 78 ? -15.266 -5.887 0.256 1 96.31 78 PHE B CA 1
ATOM 1896 C C . PHE B 1 78 ? -15.633 -6.938 -0.784 1 96.31 78 PHE B C 1
ATOM 1898 O O . PHE B 1 78 ? -15.305 -6.797 -1.963 1 96.31 78 PHE B O 1
ATOM 1905 N N . ASP B 1 79 ? -16.188 -8.055 -0.32 1 96.06 79 ASP B N 1
ATOM 1906 C CA . ASP B 1 79 ? -16.766 -9.109 -1.158 1 96.06 79 ASP B CA 1
ATOM 1907 C C . ASP B 1 79 ? -18.156 -8.719 -1.662 1 96.06 79 ASP B C 1
ATOM 1909 O O . ASP B 1 79 ? -19.078 -8.539 -0.869 1 96.06 79 ASP B O 1
ATOM 1913 N N . VAL B 1 80 ? -18.344 -8.578 -2.939 1 93.69 80 VAL B N 1
ATOM 1914 C CA . VAL B 1 80 ? -19.562 -8.047 -3.529 1 93.69 80 VAL B CA 1
ATOM 1915 C C . VAL B 1 80 ? -20.719 -9.023 -3.279 1 93.69 80 VAL B C 1
ATOM 1917 O O . VAL B 1 80 ? -21.891 -8.656 -3.387 1 93.69 80 VAL B O 1
ATOM 1920 N N . THR B 1 81 ? -20.406 -10.281 -2.988 1 93.69 81 THR B N 1
ATOM 1921 C CA . THR B 1 81 ? -21.438 -11.305 -2.824 1 93.69 81 THR B CA 1
ATOM 1922 C C . THR B 1 81 ? -22.016 -11.266 -1.411 1 93.69 81 THR B C 1
ATOM 1924 O O . THR B 1 81 ? -23.047 -11.859 -1.146 1 93.69 81 THR B O 1
ATOM 1927 N N . THR B 1 82 ? -21.375 -10.578 -0.475 1 93.62 82 THR B N 1
ATOM 1928 C CA . THR B 1 82 ? -21.828 -10.547 0.91 1 93.62 82 THR B CA 1
ATOM 1929 C C . THR B 1 82 ? -22.109 -9.109 1.354 1 93.62 82 THR B C 1
ATOM 1931 O O . THR B 1 82 ? -22 -8.789 2.539 1 93.62 82 THR B O 1
ATOM 1934 N N . ASN B 1 83 ? -22.531 -8.289 0.5 1 93.31 83 ASN B N 1
ATOM 1935 C CA . ASN B 1 83 ? -22.766 -6.875 0.774 1 93.31 83 ASN B CA 1
ATOM 1936 C C . ASN B 1 83 ? -24.172 -6.645 1.339 1 93.31 83 ASN B C 1
ATOM 1938 O O . ASN B 1 83 ? -25.156 -6.766 0.619 1 93.31 83 ASN B O 1
ATOM 1942 N N . THR B 1 84 ? -24.25 -6.465 2.611 1 94.12 84 THR B N 1
ATOM 1943 C CA . THR B 1 84 ? -25.516 -6.16 3.266 1 94.12 84 THR B CA 1
ATOM 1944 C C . THR B 1 84 ? -25.547 -4.711 3.742 1 94.12 84 THR B C 1
ATOM 1946 O O . THR B 1 84 ? -24.531 -4.008 3.676 1 94.12 84 THR B O 1
ATOM 1949 N N . GLU B 1 85 ? -26.672 -4.273 4.191 1 93.88 85 GLU B N 1
ATOM 1950 C CA . GLU B 1 85 ? -26.875 -2.887 4.602 1 93.88 85 GLU B CA 1
ATOM 1951 C C . GLU B 1 85 ? -26.141 -2.586 5.906 1 93.88 85 GLU B C 1
ATOM 1953 O O . GLU B 1 85 ? -26.109 -1.439 6.355 1 93.88 85 GLU B O 1
ATOM 1958 N N . GLU B 1 86 ? -25.453 -3.576 6.496 1 94.06 86 GLU B N 1
ATOM 1959 C CA . GLU B 1 86 ? -24.766 -3.387 7.777 1 94.06 86 GLU B CA 1
ATOM 1960 C C . GLU B 1 86 ? -23.25 -3.412 7.605 1 94.06 86 GLU B C 1
ATOM 1962 O O . GLU B 1 86 ? -22.516 -3.139 8.555 1 94.06 86 GLU B O 1
ATOM 1967 N N . ASN B 1 87 ? -22.828 -3.588 6.352 1 94.19 87 ASN B N 1
ATOM 1968 C CA . ASN B 1 87 ? -21.422 -3.906 6.129 1 94.19 87 ASN B CA 1
ATOM 1969 C C . ASN B 1 87 ? -20.578 -2.645 5.969 1 94.19 87 ASN B C 1
ATOM 1971 O O . ASN B 1 87 ? -19.344 -2.699 6.051 1 94.19 87 ASN B O 1
ATOM 1975 N N . CYS B 1 88 ? -21.203 -1.527 5.84 1 96.62 88 CYS B N 1
ATOM 1976 C CA . CYS B 1 88 ? -20.469 -0.301 5.57 1 96.62 88 CYS B CA 1
ATOM 1977 C C . CYS B 1 88 ? -20.781 0.766 6.613 1 96.62 88 CYS B C 1
ATOM 1979 O O . CYS B 1 88 ? -21.938 1.081 6.855 1 96.62 88 CYS B O 1
ATOM 1981 N N . ARG B 1 89 ? -19.797 1.177 7.281 1 97.06 89 ARG B N 1
ATOM 1982 C CA . ARG B 1 89 ? -19.891 2.275 8.242 1 97.06 89 ARG B CA 1
ATOM 1983 C C . ARG B 1 89 ? -18.969 3.42 7.855 1 97.06 89 ARG B C 1
ATOM 1985 O O . ARG B 1 89 ? -17.781 3.207 7.625 1 97.06 89 ARG B O 1
ATOM 1992 N N . TYR B 1 90 ? -19.594 4.555 7.738 1 97.25 90 TYR B N 1
ATOM 1993 C CA . TYR B 1 90 ? -18.812 5.695 7.289 1 97.25 90 TYR B CA 1
ATOM 1994 C C . TYR B 1 90 ? -19.438 7.008 7.75 1 97.25 90 TYR B C 1
ATOM 1996 O O . TYR B 1 90 ? -20.547 7.02 8.289 1 97.25 90 TYR B O 1
ATOM 2004 N N . HIS B 1 91 ? -18.641 8.125 7.641 1 97.5 91 HIS B N 1
ATOM 2005 C CA . HIS B 1 91 ? -19.141 9.477 7.801 1 97.5 91 HIS B CA 1
ATOM 2006 C C . HIS B 1 91 ? -19.359 10.156 6.453 1 97.5 91 HIS B C 1
ATOM 2008 O O . HIS B 1 91 ? -18.422 10.266 5.652 1 97.5 91 HIS B O 1
ATOM 2014 N N . PRO B 1 92 ? -20.562 10.609 6.105 1 96.56 92 PRO B N 1
ATOM 2015 C CA . PRO B 1 92 ? -20.812 11.258 4.82 1 96.56 92 PRO B CA 1
ATOM 2016 C C . PRO B 1 92 ? -20.031 12.555 4.645 1 96.56 92 PRO B C 1
ATOM 2018 O O . PRO B 1 92 ? -19.844 13.016 3.518 1 96.56 92 PRO B O 1
ATOM 2021 N N . LYS B 1 93 ? -19.625 13.125 5.816 1 96.31 93 LYS B N 1
ATOM 2022 C CA . LYS B 1 93 ? -18.844 14.352 5.766 1 96.31 93 LYS B CA 1
ATOM 2023 C C . LYS B 1 93 ? -17.484 14.164 6.441 1 96.31 93 LYS B C 1
ATOM 2025 O O . LYS B 1 93 ? -17.391 13.5 7.477 1 96.31 93 LYS B O 1
ATOM 2030 N N . ASP B 1 94 ? -16.484 14.719 5.871 1 94.94 94 ASP B N 1
ATOM 2031 C CA . ASP B 1 94 ? -15.156 14.68 6.465 1 94.94 94 ASP B CA 1
ATOM 2032 C C . ASP B 1 94 ? -15.117 15.469 7.77 1 94.94 94 ASP B C 1
ATOM 2034 O O . ASP B 1 94 ? -15.852 16.438 7.938 1 94.94 94 ASP B O 1
ATOM 2038 N N . ASN B 1 95 ? -14.242 14.992 8.625 1 96.38 95 ASN B N 1
ATOM 2039 C CA . ASN B 1 95 ? -14.109 15.727 9.875 1 96.38 95 ASN B CA 1
ATOM 2040 C C . ASN B 1 95 ? -13.367 17.047 9.68 1 96.38 95 ASN B C 1
ATOM 2042 O O . ASN B 1 95 ? -12.68 17.234 8.672 1 96.38 95 ASN B O 1
ATOM 2046 N N . GLU B 1 96 ? -13.625 17.953 10.648 1 94.81 96 GLU B N 1
ATOM 2047 C CA . GLU B 1 96 ? -13.023 19.297 10.633 1 94.81 96 GLU B CA 1
ATOM 2048 C C . GLU B 1 96 ? -12.422 19.641 11.992 1 94.81 96 GLU B C 1
ATOM 2050 O O . GLU B 1 96 ? -12.906 19.188 13.031 1 94.81 96 GLU B O 1
ATOM 2055 N N . PRO B 1 97 ? -11.305 20.344 12.008 1 91.38 97 PRO B N 1
ATOM 2056 C CA . PRO B 1 97 ? -10.719 20.781 13.281 1 91.38 97 PRO B CA 1
ATOM 2057 C C . PRO B 1 97 ? -11.625 21.734 14.047 1 91.38 97 PRO B C 1
ATOM 2059 O O . PRO B 1 97 ? -11.953 22.812 13.555 1 91.38 97 PRO B O 1
ATOM 2062 N N . THR B 1 98 ? -12.047 21.391 15.281 1 91.38 98 THR B N 1
ATOM 2063 C CA . THR B 1 98 ? -12.969 22.219 16.062 1 91.38 98 THR B CA 1
ATOM 2064 C C . THR B 1 98 ? -12.461 22.375 17.484 1 91.38 98 THR B C 1
ATOM 2066 O O . THR B 1 98 ? -12.891 23.281 18.203 1 91.38 98 THR B O 1
ATOM 2069 N N . GLY B 1 99 ? -11.617 21.547 17.953 1 88.12 99 GLY B N 1
ATOM 2070 C CA . GLY B 1 99 ? -11.188 21.562 19.344 1 88.12 99 GLY B CA 1
ATOM 2071 C C . GLY B 1 99 ? -10.227 22.703 19.656 1 88.12 99 GLY B C 1
ATOM 2072 O O . GLY B 1 99 ? -9.375 23.031 18.828 1 88.12 99 GLY B O 1
ATOM 2073 N N . GLU B 1 100 ? -10.312 23.234 20.875 1 84.12 100 GLU B N 1
ATOM 2074 C CA . GLU B 1 100 ? -9.508 24.375 21.312 1 84.12 100 GLU B CA 1
ATOM 2075 C C . GLU B 1 100 ? -8.055 23.969 21.547 1 84.12 100 GLU B C 1
ATOM 2077 O O . GLU B 1 100 ? -7.148 24.797 21.438 1 84.12 100 GLU B O 1
ATOM 2082 N N . ASP B 1 101 ? -7.953 22.719 21.875 1 83 101 ASP B N 1
ATOM 2083 C CA . ASP B 1 101 ? -6.617 22.234 22.188 1 83 101 ASP B CA 1
ATOM 2084 C C . ASP B 1 101 ? -5.691 22.328 20.984 1 83 101 ASP B C 1
ATOM 2086 O O . ASP B 1 101 ? -4.469 22.234 21.125 1 83 101 ASP B O 1
ATOM 2090 N N . LEU B 1 102 ? -6.352 22.469 19.828 1 80 102 LEU B N 1
ATOM 2091 C CA . LEU B 1 102 ? -5.555 22.594 18.609 1 80 102 LEU B CA 1
ATOM 2092 C C . LEU B 1 102 ? -4.836 23.938 18.578 1 80 102 LEU B C 1
ATOM 2094 O O . LEU B 1 102 ? -3.83 24.094 17.875 1 80 102 LEU B O 1
ATOM 2098 N N . TYR B 1 103 ? -5.34 24.844 19.422 1 71.19 103 TYR B N 1
ATOM 2099 C CA . TYR B 1 103 ? -4.863 26.219 19.297 1 71.19 103 TYR B CA 1
ATOM 2100 C C . TYR B 1 103 ? -4.066 26.625 20.531 1 71.19 103 TYR B C 1
ATOM 2102 O O . TYR B 1 103 ? -3.623 27.766 20.641 1 71.19 103 TYR B O 1
ATOM 2110 N N . VAL B 1 104 ? -4.184 25.734 21.531 1 59.78 104 VAL B N 1
ATOM 2111 C CA . VAL B 1 104 ? -3.549 26.141 22.781 1 59.78 104 VAL B CA 1
ATOM 2112 C C . VAL B 1 104 ? -2.109 26.578 22.516 1 59.78 104 VAL B C 1
ATOM 2114 O O . VAL B 1 104 ? -1.663 27.609 23 1 59.78 104 VAL B O 1
ATOM 2117 N N . ASP B 1 105 ? -1.365 25.484 22.438 1 53.53 105 ASP B N 1
ATOM 2118 C CA . ASP B 1 105 ? 0.008 25.984 22.438 1 53.53 105 ASP B CA 1
ATOM 2119 C C . ASP B 1 105 ? 0.293 26.812 21.1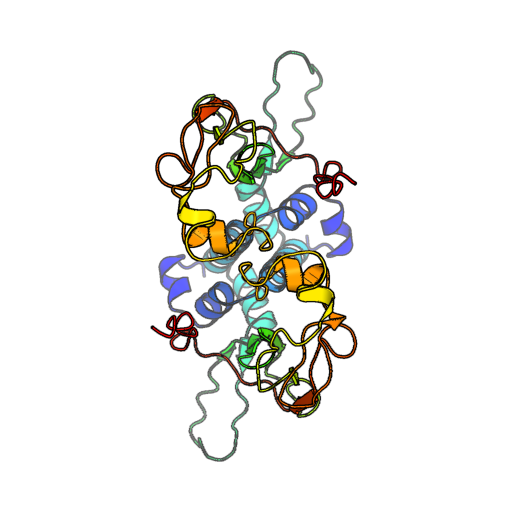88 1 53.53 105 ASP B C 1
ATOM 2121 O O . ASP B 1 105 ? 1.288 27.547 21.141 1 53.53 105 ASP B O 1
ATOM 2125 N N . ASN B 1 106 ? -0.14 26.266 20.078 1 50.09 106 ASN B N 1
ATOM 2126 C CA . ASN B 1 106 ? 0.422 26.875 18.875 1 50.09 106 ASN B CA 1
ATOM 2127 C C . ASN B 1 106 ? -0.456 28.016 18.359 1 50.09 106 ASN B C 1
ATOM 2129 O O . ASN B 1 106 ? -1.684 27.922 18.422 1 50.09 106 ASN B O 1
ATOM 2133 N N . TYR B 1 107 ? -0.068 29.219 18.328 1 43.66 107 TYR B N 1
ATOM 2134 C CA . TYR B 1 107 ? -0.605 30.453 17.75 1 43.66 107 TYR B CA 1
ATOM 2135 C C . TYR B 1 107 ? -1.354 30.156 16.453 1 43.66 107 TYR B C 1
ATOM 2137 O O . TYR B 1 107 ? -1.105 29.141 15.805 1 43.66 107 TYR B O 1
ATOM 2145 N N . ASP B 1 108 ? -2.396 30.984 16.031 1 47.16 108 ASP B N 1
ATOM 2146 C CA . ASP B 1 108 ? -3.391 31.094 14.961 1 47.16 108 ASP B CA 1
ATOM 2147 C C . ASP B 1 108 ? -2.818 30.609 13.625 1 47.16 108 ASP B C 1
ATOM 2149 O O . ASP B 1 108 ? -3.555 30.438 12.656 1 47.16 108 ASP B O 1
ATOM 2153 N N . GLU B 1 109 ? -1.499 30.609 13.531 1 50.31 109 GLU B N 1
ATOM 2154 C CA . GLU B 1 109 ? -0.977 30.562 12.164 1 50.31 109 GLU B CA 1
ATOM 2155 C C . GLU B 1 109 ? -0.771 29.125 11.688 1 50.31 109 GLU B C 1
ATOM 2157 O O . GLU B 1 109 ? -0.4 28.906 10.539 1 50.31 109 GLU B O 1
ATOM 2162 N N . PHE B 1 110 ? -0.976 28.188 12.578 1 54.09 110 PHE B N 1
ATOM 2163 C CA . PHE B 1 110 ? -0.583 26.875 12.102 1 54.09 110 PHE B CA 1
ATOM 2164 C C . PHE B 1 110 ? -1.789 26.109 11.57 1 54.09 110 PHE B C 1
ATOM 2166 O O . PHE B 1 110 ? -2.918 26.344 12.008 1 54.09 110 PHE B O 1
ATOM 2173 N N . GLU B 1 111 ? -1.64 25.594 10.305 1 69.25 111 GLU B N 1
ATOM 2174 C CA . GLU B 1 111 ? -2.664 24.703 9.773 1 69.25 111 GLU B CA 1
ATOM 2175 C C . GLU B 1 111 ? -2.951 23.547 10.742 1 69.25 111 GLU B C 1
ATOM 2177 O O . GLU B 1 111 ? -2.055 22.781 11.078 1 69.25 111 GLU B O 1
ATOM 2182 N N . VAL B 1 112 ? -3.885 23.609 11.359 1 75.56 112 VAL B N 1
ATOM 2183 C CA . VAL B 1 112 ? -4.285 22.625 12.352 1 75.56 112 VAL B CA 1
ATOM 2184 C C . VAL B 1 112 ? -4.926 21.422 11.656 1 75.56 112 VAL B C 1
ATOM 2186 O O . VAL B 1 112 ? -4.992 20.328 12.227 1 75.56 112 VAL B O 1
ATOM 2189 N N . ASP B 1 113 ? -5.293 21.656 10.422 1 81.31 113 ASP B N 1
ATOM 2190 C CA . ASP B 1 113 ? -5.977 20.578 9.703 1 81.31 113 ASP B CA 1
ATOM 2191 C C . ASP B 1 113 ? -4.98 19.703 8.953 1 81.31 113 ASP B C 1
ATOM 2193 O O . ASP B 1 113 ? -4.895 19.766 7.727 1 81.31 113 ASP B O 1
ATOM 2197 N N . THR B 1 114 ? -4.23 18.922 9.695 1 80.88 114 THR B N 1
ATOM 2198 C CA . THR B 1 114 ? -3.238 18.031 9.117 1 80.88 114 THR B CA 1
ATOM 2199 C C . THR B 1 114 ? -3.438 16.609 9.633 1 80.88 114 THR B C 1
ATOM 2201 O O . THR B 1 114 ? -4.109 16.391 10.648 1 80.88 114 THR B O 1
ATOM 2204 N N . GLU B 1 115 ? -2.809 15.711 8.922 1 84.88 115 GLU B N 1
ATOM 2205 C CA . GLU B 1 115 ? -2.9 14.32 9.352 1 84.88 115 GLU B CA 1
ATOM 2206 C C . GLU B 1 115 ? -2.229 14.109 10.703 1 84.88 115 GLU B C 1
ATOM 2208 O O . GLU B 1 115 ? -2.703 13.32 11.523 1 84.88 115 GLU B O 1
ATOM 2213 N N . GLU B 1 116 ? -1.099 14.75 10.945 1 80.44 116 GLU B N 1
ATOM 2214 C CA . GLU B 1 116 ? -0.388 14.656 12.219 1 80.44 116 GLU B CA 1
ATOM 2215 C C . GLU B 1 116 ? -1.268 15.109 13.375 1 80.44 116 GLU B C 1
ATOM 2217 O O . GLU B 1 116 ? -1.295 14.469 14.43 1 80.44 116 GLU B O 1
ATOM 2222 N N . MET B 1 117 ? -1.925 16.172 13.148 1 83.25 117 MET B N 1
ATOM 2223 C CA . MET B 1 117 ? -2.795 16.719 14.195 1 83.25 117 MET B CA 1
ATOM 2224 C C . MET B 1 117 ? -3.975 15.781 14.445 1 83.25 117 MET B C 1
ATOM 2226 O O . MET B 1 117 ? -4.449 15.672 15.578 1 83.25 117 MET B O 1
ATOM 2230 N N . ARG B 1 118 ? -4.449 15.133 13.414 1 89.81 118 ARG B N 1
ATOM 2231 C CA . ARG B 1 118 ? -5.508 14.141 13.57 1 89.81 118 ARG B CA 1
ATOM 2232 C C . ARG B 1 118 ? -5.035 12.969 14.422 1 89.81 118 ARG B C 1
ATOM 2234 O O . ARG B 1 118 ? -5.809 12.414 15.203 1 89.81 118 ARG B O 1
ATOM 2241 N N . GLU B 1 119 ? -3.809 12.625 14.266 1 89.5 119 GLU B N 1
ATOM 2242 C CA . GLU B 1 119 ? -3.236 11.523 15.031 1 89.5 119 GLU B CA 1
ATOM 2243 C C . GLU B 1 119 ? -3.012 11.922 16.484 1 89.5 119 GLU B C 1
ATOM 2245 O O . GLU B 1 119 ? -3.295 11.141 17.406 1 89.5 119 GLU B O 1
ATOM 2250 N N . ASP B 1 120 ? -2.549 13.125 16.672 1 86.25 120 ASP B N 1
ATOM 2251 C CA . ASP B 1 120 ? -2.145 13.562 18 1 86.25 120 ASP B CA 1
ATOM 2252 C C . ASP B 1 120 ? -3.348 14.047 18.812 1 86.25 120 ASP B C 1
ATOM 2254 O O . ASP B 1 120 ? -3.379 13.906 20.031 1 86.25 120 ASP B O 1
ATOM 2258 N N . PHE B 1 121 ? -4.23 14.672 18.109 1 91 121 PHE B N 1
ATOM 2259 C CA . PHE B 1 121 ? -5.375 15.258 18.797 1 91 121 PHE B CA 1
ATOM 2260 C C . PHE B 1 121 ? -6.68 14.852 18.125 1 91 121 PHE B C 1
ATOM 2262 O O . PHE B 1 121 ? -7.48 15.711 17.75 1 91 121 PHE B O 1
ATOM 2269 N N . PRO B 1 122 ? -6.961 13.625 18.078 1 95.31 122 PRO B N 1
ATOM 2270 C CA . PRO B 1 122 ? -8.156 13.18 17.359 1 95.31 122 PRO B CA 1
ATOM 2271 C C . PRO B 1 122 ? -9.445 13.695 18 1 95.31 122 PRO B C 1
ATOM 2273 O O . PRO B 1 122 ? -10.461 13.844 17.312 1 95.31 122 PRO B O 1
ATOM 2276 N N . HIS B 1 123 ? -9.391 14.016 19.312 1 96.12 123 HIS B N 1
ATOM 2277 C CA . HIS B 1 123 ? -10.562 14.523 20.016 1 96.12 123 HIS B CA 1
ATOM 2278 C C . HIS B 1 123 ? -10.938 15.914 19.531 1 96.12 123 HIS B C 1
ATOM 2280 O O . HIS B 1 123 ? -12.047 16.391 19.797 1 96.12 123 HIS B O 1
ATOM 2286 N N . CYS B 1 124 ? -10.039 16.531 18.781 1 94.5 124 CYS B N 1
ATOM 2287 C CA . CYS B 1 124 ? -10.266 17.906 18.344 1 94.5 124 CYS B CA 1
ATOM 2288 C C . CYS B 1 124 ? -10.82 17.938 16.922 1 94.5 124 CYS B C 1
ATOM 2290 O O . CYS B 1 124 ? -11.023 19.016 16.359 1 94.5 124 CYS B O 1
ATOM 2292 N N . PHE B 1 125 ? -11.148 16.844 16.375 1 96.25 125 PHE B N 1
ATOM 2293 C CA . PHE B 1 125 ? -11.711 16.75 15.039 1 96.25 125 PHE B CA 1
ATOM 2294 C C . PHE B 1 125 ? -13.117 16.172 15.078 1 96.25 125 PHE B C 1
ATOM 2296 O O . PHE B 1 125 ? -13.312 15.023 15.469 1 96.25 125 PHE B O 1
ATOM 2303 N N . THR B 1 126 ? -14.023 17.047 14.602 1 97.31 126 THR B N 1
ATOM 2304 C CA . THR B 1 126 ? -15.43 16.688 14.734 1 97.31 126 THR B CA 1
ATOM 2305 C C . THR B 1 126 ? -16.047 16.422 13.367 1 97.31 126 THR B C 1
ATOM 2307 O O . THR B 1 126 ? -15.789 17.141 12.406 1 97.31 126 THR B O 1
ATOM 2310 N N . PHE B 1 127 ? -16.906 15.414 13.344 1 97.5 127 PHE B N 1
ATOM 2311 C CA . PHE B 1 127 ? -17.688 15.117 12.148 1 97.5 127 PHE B CA 1
ATOM 2312 C C . PHE B 1 127 ? -18.984 15.914 12.133 1 97.5 127 PHE B C 1
ATOM 2314 O O . PHE B 1 127 ? -19.859 15.695 12.977 1 97.5 127 PHE B O 1
ATOM 2321 N N . PRO B 1 128 ? -19.094 16.75 11.117 1 97.44 128 PRO B N 1
ATOM 2322 C CA . PRO B 1 128 ? -20.312 17.562 11.062 1 97.44 128 PRO B CA 1
ATOM 2323 C C . PRO B 1 128 ? -21.578 16.734 10.859 1 97.44 128 PRO B C 1
ATOM 2325 O O . PRO B 1 128 ? -22.672 17.188 11.188 1 97.44 128 PRO B O 1
ATOM 2328 N N . CYS B 1 129 ? -21.469 15.664 10.336 1 97.31 129 CYS B N 1
ATOM 2329 C CA . CYS B 1 129 ? -22.625 14.82 10.055 1 97.31 129 CYS B CA 1
ATOM 2330 C C . CYS B 1 129 ? -23.281 14.352 11.344 1 97.31 129 CYS B C 1
ATOM 2332 O O . CYS B 1 129 ? -24.5 14.172 11.398 1 97.31 129 CYS B O 1
ATOM 2334 N N . CYS B 1 130 ? -22.562 14.109 12.438 1 97.69 130 CYS B N 1
ATOM 2335 C CA . CYS B 1 130 ? -23.141 13.562 13.656 1 97.69 130 CYS B CA 1
ATOM 2336 C C . CYS B 1 130 ? -22.656 14.312 14.883 1 97.69 130 CYS B C 1
ATOM 2338 O O . CYS B 1 130 ? -23.094 14.039 16 1 97.69 130 CYS B O 1
ATOM 2340 N N . ASP B 1 131 ? -21.766 15.133 14.812 1 97.5 131 ASP B N 1
ATOM 2341 C CA . ASP B 1 131 ? -21.203 15.984 15.859 1 97.5 131 ASP B CA 1
ATOM 2342 C C . ASP B 1 131 ? -20.312 15.172 16.812 1 97.5 131 ASP B C 1
ATOM 2344 O O . ASP B 1 131 ? -20 15.633 17.906 1 97.5 131 ASP B O 1
ATOM 2348 N N . GLU B 1 132 ? -19.969 13.938 16.406 1 97.62 132 GLU B N 1
ATOM 2349 C CA . GLU B 1 132 ? -18.984 13.148 17.141 1 97.62 132 GLU B CA 1
ATOM 2350 C C . GLU B 1 132 ? -17.578 13.398 16.641 1 97.62 132 GLU B C 1
ATOM 2352 O O . GLU B 1 132 ? -17.391 13.914 15.531 1 97.62 132 GLU B O 1
ATOM 2357 N N . ASN B 1 133 ? -16.562 13.016 17.469 1 97.31 133 ASN B N 1
ATOM 2358 C CA . ASN B 1 133 ? -15.211 13.352 17.062 1 97.31 133 ASN B CA 1
ATOM 2359 C C . ASN B 1 133 ? -14.43 12.117 16.641 1 97.31 133 ASN B C 1
ATOM 2361 O O . ASN B 1 133 ? -14.906 10.984 16.812 1 97.31 133 ASN B O 1
ATOM 2365 N N . LEU B 1 134 ? -13.328 12.305 16.062 1 97.38 134 LEU B N 1
ATOM 2366 C CA . LEU B 1 134 ? -12.477 11.281 15.461 1 97.38 134 LEU B CA 1
ATOM 2367 C C . LEU B 1 134 ? -12.016 10.273 16.5 1 97.38 134 LEU B C 1
ATOM 2369 O O . LEU B 1 134 ? -11.82 9.102 16.203 1 97.38 134 LEU B O 1
ATOM 2373 N N . GLU B 1 135 ? -11.828 10.688 17.688 1 96.88 135 GLU B N 1
ATOM 2374 C CA . GLU B 1 135 ? -11.43 9.789 18.766 1 96.88 135 GLU B CA 1
ATOM 2375 C C . GLU B 1 135 ? -12.57 8.852 19.156 1 96.88 135 GLU B C 1
ATOM 2377 O O . GLU B 1 135 ? -12.375 7.641 19.266 1 96.88 135 GLU B O 1
ATOM 2382 N N . ASP B 1 136 ? -13.742 9.383 19.281 1 96.69 136 ASP B N 1
ATOM 2383 C CA . ASP B 1 136 ? 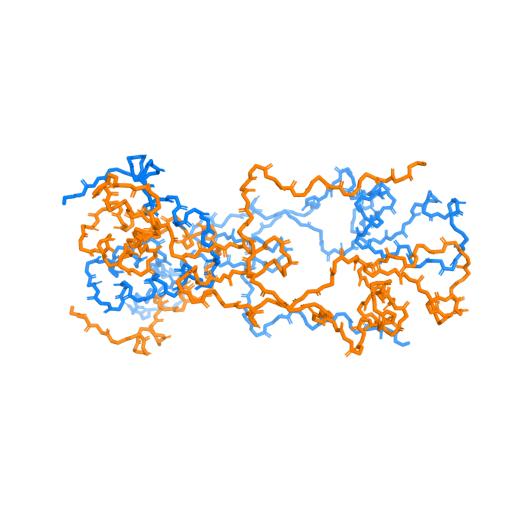-14.883 8.648 19.812 1 96.69 136 ASP B CA 1
ATOM 2384 C C . ASP B 1 136 ? -15.516 7.762 18.734 1 96.69 136 ASP B C 1
ATOM 2386 O O . ASP B 1 136 ? -16 6.672 19.031 1 96.69 136 ASP B O 1
ATOM 2390 N N . ASN B 1 137 ? -15.57 8.297 17.562 1 97.19 137 ASN B N 1
ATOM 2391 C CA . ASN B 1 137 ? -16.25 7.578 16.484 1 97.19 137 ASN B CA 1
ATOM 2392 C C . ASN B 1 137 ? -15.5 7.684 15.172 1 97.19 137 ASN B C 1
ATOM 2394 O O . ASN B 1 137 ? -16 8.281 14.211 1 97.19 137 ASN B O 1
ATOM 2398 N N . PRO B 1 138 ? -14.383 7.035 15.109 1 96.06 138 PRO B N 1
ATOM 2399 C CA . PRO B 1 138 ? -13.57 7.141 13.891 1 96.06 138 PRO B CA 1
ATOM 2400 C C . PRO B 1 138 ? -14.172 6.379 12.711 1 96.06 138 PRO B C 1
ATOM 2402 O O . PRO B 1 138 ? -13.852 6.672 11.562 1 96.06 138 PRO B O 1
ATOM 2405 N N . HIS B 1 139 ? -15.102 5.539 12.875 1 94.81 139 HIS B N 1
ATOM 2406 C CA . HIS B 1 139 ? -15.445 4.57 11.844 1 94.81 139 HIS B CA 1
ATOM 2407 C C . HIS B 1 139 ? -16.641 5.047 11.016 1 94.81 139 HIS B C 1
ATOM 2409 O O . HIS B 1 139 ? -16.734 4.738 9.82 1 94.81 139 HIS B O 1
ATOM 2415 N N . GLY B 1 140 ? -17.609 5.691 11.703 1 96.75 140 GLY B N 1
ATOM 2416 C CA . GLY B 1 140 ? -18.75 6.148 10.922 1 96.75 140 GLY B CA 1
ATOM 2417 C C . GLY B 1 140 ? -20.016 6.293 11.734 1 96.75 140 GLY B C 1
ATOM 2418 O O . GLY B 1 140 ? -20.141 5.691 12.805 1 96.75 140 GLY B O 1
ATOM 2419 N N . CYS B 1 141 ? -20.969 7.121 11.203 1 97.19 141 CYS B N 1
ATOM 2420 C CA . CYS B 1 141 ? -22.25 7.352 11.875 1 97.19 141 CYS B CA 1
ATOM 2421 C C . CYS B 1 141 ? -23.406 6.867 11.016 1 97.19 141 CYS B C 1
ATOM 2423 O O . CYS B 1 141 ? -24.562 6.906 11.445 1 97.19 141 CYS B O 1
ATOM 2425 N N . VAL B 1 142 ? -23.062 6.445 9.805 1 97.06 142 VAL B N 1
ATOM 2426 C CA . VAL B 1 142 ? -24.062 5.863 8.898 1 97.06 142 VAL B CA 1
ATOM 2427 C C . VAL B 1 142 ? -23.672 4.422 8.57 1 97.06 142 VAL B C 1
ATOM 2429 O O . VAL B 1 142 ? -22.484 4.109 8.414 1 97.06 142 VAL B O 1
ATOM 2432 N N . THR B 1 143 ? -24.641 3.562 8.578 1 96.62 143 THR B N 1
ATOM 2433 C CA . THR B 1 143 ? -24.469 2.182 8.141 1 96.62 143 THR B CA 1
ATOM 2434 C C . THR B 1 143 ? -25.281 1.912 6.871 1 96.62 143 THR B C 1
ATOM 2436 O O . THR B 1 143 ? -26.453 2.279 6.789 1 96.62 143 THR B O 1
ATOM 2439 N N . ASP B 1 144 ? -24.625 1.379 5.895 1 96.56 144 ASP B N 1
ATOM 2440 C CA . ASP B 1 144 ? -25.281 1.129 4.609 1 96.56 144 ASP B CA 1
ATOM 2441 C C . ASP B 1 144 ? -24.578 0.005 3.852 1 96.56 144 ASP B C 1
ATOM 2443 O O . ASP B 1 144 ? -23.688 -0.658 4.395 1 96.56 144 ASP B O 1
ATOM 2447 N N . PHE B 1 145 ? -25.125 -0.19 2.617 1 96 145 PHE B N 1
ATOM 2448 C CA . PHE B 1 145 ? -24.406 -1.064 1.698 1 96 145 PHE B CA 1
ATOM 2449 C C . PHE B 1 145 ? -23.094 -0.434 1.271 1 96 145 PHE B C 1
ATOM 2451 O O . PHE B 1 145 ? -22.984 0.791 1.174 1 96 145 PHE B O 1
ATOM 2458 N N . HIS B 1 146 ? -22.031 -1.344 1.02 1 96.19 146 HIS B N 1
ATOM 2459 C CA . HIS B 1 146 ? -20.859 -0.839 0.294 1 96.19 146 HIS B CA 1
ATOM 2460 C C . HIS B 1 146 ? -21.266 -0.321 -1.085 1 96.19 146 HIS B C 1
ATOM 2462 O O . HIS B 1 146 ? -22.141 -0.894 -1.742 1 96.19 146 HIS B O 1
ATOM 2468 N N . ARG B 1 147 ? -20.672 0.727 -1.435 1 94.88 147 ARG B N 1
ATOM 2469 C CA . ARG B 1 147 ? -20.844 1.269 -2.779 1 94.88 147 ARG B CA 1
ATOM 2470 C C . ARG B 1 147 ? -19.547 1.158 -3.58 1 94.88 147 ARG B C 1
ATOM 2472 O O . ARG B 1 147 ? -18.516 1.709 -3.184 1 94.88 147 ARG B O 1
ATOM 2479 N N . GLU B 1 148 ? -19.609 0.367 -4.68 1 92.5 148 GLU B N 1
ATOM 2480 C CA . GLU B 1 148 ? -18.406 0.151 -5.484 1 92.5 148 GLU B CA 1
ATOM 2481 C C . GLU B 1 148 ? -17.875 1.465 -6.059 1 92.5 148 GLU B C 1
ATOM 2483 O O . GLU B 1 148 ? -18.656 2.277 -6.566 1 92.5 148 GLU B O 1
ATOM 2488 N N . GLN B 1 149 ? -16.531 1.646 -5.891 1 87.81 149 GLN B N 1
ATOM 2489 C CA . GLN B 1 149 ? -15.852 2.799 -6.473 1 87.81 149 GLN B CA 1
ATOM 2490 C C . GLN B 1 149 ? -15.477 2.541 -7.93 1 87.81 149 GLN B C 1
ATOM 2492 O O . GLN B 1 149 ? -14.93 1.487 -8.258 1 87.81 149 GLN B O 1
ATOM 2497 N N . TYR B 1 150 ? -15.992 3.291 -8.852 1 71.62 150 TYR B N 1
ATOM 2498 C CA . TYR B 1 150 ? -15.609 3.08 -10.242 1 71.62 150 TYR B CA 1
ATOM 2499 C C . TYR B 1 150 ? -14.344 3.855 -10.578 1 71.62 150 TYR B C 1
ATOM 2501 O O . TYR B 1 150 ? -14.125 4.957 -10.07 1 71.62 150 TYR B O 1
ATOM 2509 N N . PRO B 1 151 ? -13.25 3.131 -11.047 1 62.25 151 PRO B N 1
ATOM 2510 C CA . PRO B 1 151 ? -11.922 3.678 -11.344 1 62.25 151 PRO B CA 1
ATOM 2511 C C . PRO B 1 151 ? -11.984 5.102 -11.891 1 62.25 151 PRO B C 1
ATOM 2513 O O . PRO B 1 151 ? -11.086 5.91 -11.617 1 62.25 151 PRO B O 1
ATOM 2516 N N . GLN B 1 152 ? -12.867 5.43 -12.773 1 57.66 152 GLN B N 1
ATOM 2517 C CA . GLN B 1 152 ? -12.891 6.773 -13.336 1 57.66 152 GLN B CA 1
ATOM 2518 C C . GLN B 1 152 ? -13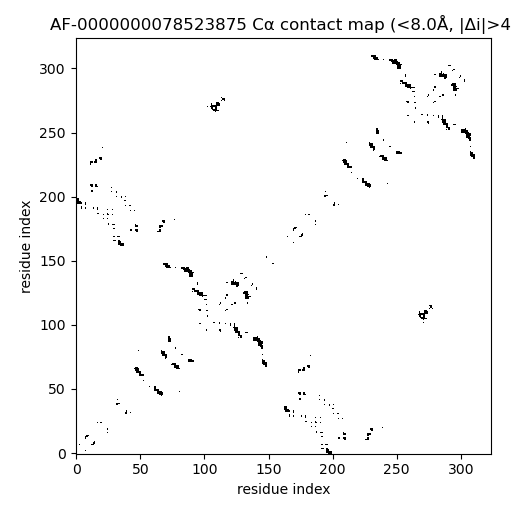.133 7.82 -12.258 1 57.66 152 GLN B C 1
ATOM 2520 O O . GLN B 1 152 ? -12.844 9 -12.453 1 57.66 152 GLN B O 1
ATOM 2525 N N . ASP B 1 153 ? -13.711 7.461 -11.211 1 52.78 153 ASP B N 1
ATOM 2526 C CA . ASP B 1 153 ? -14.164 8.445 -10.227 1 52.78 153 ASP B CA 1
ATOM 2527 C C . ASP B 1 153 ? -13.078 8.719 -9.188 1 52.78 153 ASP B C 1
ATOM 2529 O O . ASP B 1 153 ? -13.383 9.117 -8.055 1 52.78 153 ASP B O 1
ATOM 2533 N N . LYS B 1 154 ? -11.945 8.562 -9.508 1 49.94 154 LYS B N 1
ATOM 2534 C CA . LYS B 1 154 ? -10.938 8.828 -8.484 1 49.94 154 LYS B CA 1
ATOM 2535 C C . LYS B 1 154 ? -11.172 10.188 -7.828 1 49.94 154 LYS B C 1
ATOM 2537 O O . LYS B 1 154 ? -11.414 11.18 -8.516 1 49.94 154 LYS B O 1
ATOM 2542 N N . PRO B 1 155 ? -11.5 10.227 -6.594 1 47.88 155 PRO B N 1
ATOM 2543 C CA . PRO B 1 155 ? -11.82 11.531 -6.004 1 47.88 155 PRO B CA 1
ATOM 2544 C C . PRO B 1 155 ? -10.867 12.633 -6.449 1 47.88 155 PRO B C 1
ATOM 2546 O O . PRO B 1 155 ? -9.672 12.383 -6.637 1 47.88 155 PRO B O 1
ATOM 2549 N N . SER B 1 156 ? -11.414 13.609 -7.238 1 38.34 156 SER B N 1
ATOM 2550 C CA . SER B 1 156 ? -10.703 14.867 -7.469 1 38.34 156 SER B CA 1
ATOM 2551 C C . SER B 1 156 ? -10.062 15.391 -6.188 1 38.34 156 SER B C 1
ATOM 2553 O O . SER B 1 156 ? -10.672 15.32 -5.113 1 38.34 156 SER B O 1
ATOM 2555 N N . LYS B 1 157 ? -8.742 15.391 -6.121 1 39.78 157 LYS B N 1
ATOM 2556 C CA . LYS B 1 157 ? -8.055 16.047 -5.012 1 39.78 157 LYS B CA 1
ATOM 2557 C C . LYS B 1 157 ? -8.875 17.234 -4.488 1 39.78 157 LYS B C 1
ATOM 2559 O O . LYS B 1 157 ? -9.562 17.906 -5.258 1 39.78 157 LYS B O 1
ATOM 2564 N N . ARG B 1 158 ? -9.281 17.344 -3.262 1 37.78 158 ARG B N 1
ATOM 2565 C CA . ARG B 1 158 ? -9.953 18.469 -2.611 1 37.78 158 ARG B CA 1
ATOM 2566 C C . ARG B 1 158 ? -9.453 19.797 -3.16 1 37.78 158 ARG B C 1
ATOM 2568 O O . ARG B 1 158 ? -8.25 20.078 -3.125 1 37.78 158 ARG B O 1
ATOM 2575 N N . SER B 1 159 ? -10.195 20.438 -4.16 1 32.16 159 SER B N 1
ATOM 2576 C CA . SER B 1 159 ? -9.93 21.781 -4.629 1 32.16 159 SER B CA 1
ATOM 2577 C C . SER B 1 159 ? -9.656 22.734 -3.461 1 32.16 159 SER B C 1
ATOM 2579 O O . SER B 1 159 ? -10.414 22.766 -2.49 1 32.16 159 SER B O 1
ATOM 2581 N N . LYS B 1 160 ? -8.422 23.125 -3.117 1 35.62 160 LYS B N 1
ATOM 2582 C CA . LYS B 1 160 ? -8.086 24.203 -2.203 1 35.62 160 LYS B CA 1
ATOM 2583 C C . LYS B 1 160 ? -9.023 25.391 -2.395 1 35.62 160 LYS B C 1
ATOM 2585 O O . LYS B 1 160 ? -9.188 25.891 -3.512 1 35.62 160 LYS B O 1
ATOM 2590 N N . ALA B 1 161 ? -10.18 25.391 -1.616 1 31.64 161 ALA B N 1
ATOM 2591 C CA . ALA B 1 161 ? -10.859 26.688 -1.542 1 31.64 161 ALA B CA 1
ATOM 2592 C C . ALA B 1 161 ? -9.867 27.844 -1.554 1 31.64 161 ALA B C 1
ATOM 2594 O O . ALA B 1 161 ? -8.992 27.922 -0.687 1 31.64 161 ALA B O 1
ATOM 2595 N N . ILE B 1 162 ? -9.594 28.406 -2.732 1 27 162 ILE B N 1
ATOM 2596 C CA . ILE B 1 162 ? -9.172 29.812 -2.715 1 27 162 ILE B CA 1
ATOM 2597 C C . ILE B 1 162 ? -10.273 30.672 -2.104 1 27 162 ILE B C 1
ATOM 2599 O O . ILE B 1 162 ? -11.438 30.562 -2.482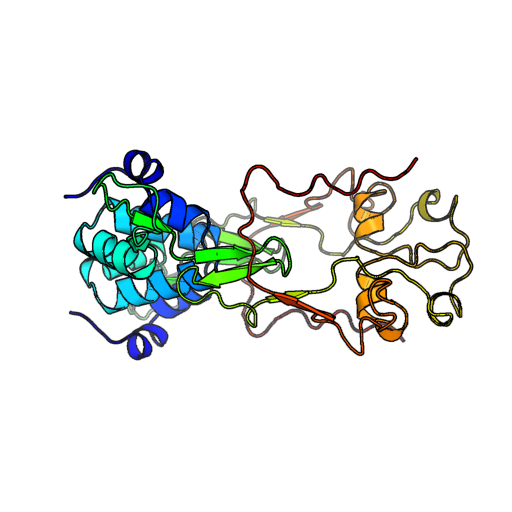 1 27 162 ILE B O 1
#

Secondary structure (DSSP, 8-state):
----HHHHHTSHHHHHHHH--HHHHHHHHHHHHHH-HHHHHHHHHHHEEE----TT-------EEESEEEBTTT--EEEGGG--TTSEEE-SS--EE--THHHHSS-TTS---SHHHHHH-GGGEE-TTTS-BTTT-SS-SEEE---BPPGGG---------/----HHHHHTSHHHHHHHH--HHHHHHHHHHHHHH-HHHHHHHHHHHEEE----TT-------EEESEEEBTTT--EEEGGG--TTSEEE-SS--EE--THHHHSS-TTS---SHHHHHH-GGGEE-TTTS-BTTT-SS-SEEE---BPPGGG---------

Nearest PDB structures (foldseek):
  2yrt-assembly1_A  TM=6.379E-01  e=5.673E-03  Homo sapiens
  2yrt-assembly1_A  TM=6.513E-01  e=4.992E-03  Homo sapiens

pLDDT: mean 85.14, std 19.35, range [26.38, 98.69]

Solvent-accessible surface area (backbone atoms only — not comparable to full-atom values): 18617 Å² total; per-residue (Å²): 109,62,50,52,56,73,62,37,56,76,35,62,59,36,45,34,57,72,71,47,52,54,68,55,43,47,52,52,47,45,50,41,35,14,59,31,44,70,50,29,52,52,50,37,66,72,41,35,39,64,57,71,75,60,86,79,65,73,78,83,78,71,50,67,37,56,28,61,46,41,20,63,72,66,66,45,75,44,54,68,89,72,62,39,57,77,72,23,45,23,57,98,39,73,64,42,77,72,37,65,76,69,49,61,82,22,45,93,24,25,74,58,80,42,71,66,43,46,71,75,41,23,73,26,24,32,21,76,75,76,69,45,24,44,62,81,49,68,59,41,85,44,66,29,55,66,40,78,52,56,82,88,60,59,76,73,74,81,75,75,82,125,112,61,51,50,57,73,62,37,56,76,36,62,59,35,47,32,56,72,71,47,53,54,68,53,45,47,52,52,46,45,48,40,37,14,58,30,44,70,52,28,53,53,50,38,67,72,41,35,37,62,57,71,76,61,86,80,66,74,79,82,79,69,50,68,38,57,28,61,45,41,19,64,72,66,67,44,76,43,54,67,88,73,64,38,56,77,71,24,46,23,56,98,40,74,63,40,75,71,38,66,74,68,48,62,82,23,44,92,21,26,73,57,81,40,72,66,43,46,69,75,40,21,73,26,22,32,21,74,76,76,71,45,22,42,60,82,48,69,59,42,84,44,66,28,55,65,40,77,53,57,83,90,61,58,75,72,73,82,75,75,83,123